Protein AF-S9PBX8-F1 (afdb_monomer_lite)

Foldseek 3Di:
DPPPVPPPPPCPLQLVCLVLVLQLLVVLLVLLLLLLQLVCLVVVHDDDVVSSVVSSLVSLLVQLQVCQVFQDHQSCLVSQKGKAQVPHGLHRVLSNVCSVQVVVQSVCCVPVVGRDVCVVSSIDIDGHDSPDDDVVVNVVSVVSSVSSVVSVPDHGLVRLLVCCVDPQVVCLLVVHDHPDVPSSCVSLVSLLVVVVVVDPSSVVSCVSRNVSVVVNVD

Structure (mmCIF, N/CA/C/O backbone):
data_AF-S9PBX8-F1
#
_entry.id   AF-S9PBX8-F1
#
loop_
_atom_site.group_PDB
_atom_site.id
_atom_site.type_symbol
_atom_site.label_atom_id
_atom_site.label_alt_id
_atom_site.label_comp_id
_atom_site.label_asym_id
_atom_site.label_entity_id
_atom_site.label_seq_id
_atom_site.pdbx_PDB_ins_code
_atom_site.Cartn_x
_atom_site.Cartn_y
_atom_site.Cartn_z
_atom_site.occupancy
_atom_site.B_iso_or_equiv
_atom_site.auth_seq_id
_atom_site.auth_comp_id
_atom_site.auth_asym_id
_atom_site.auth_atom_id
_atom_site.pdbx_PDB_model_num
ATOM 1 N N . MET A 1 1 ? -23.638 7.707 56.591 1.00 41.34 1 MET A N 1
ATOM 2 C CA . MET A 1 1 ? -23.049 8.705 55.671 1.00 41.34 1 MET A CA 1
ATOM 3 C C . MET A 1 1 ? -21.701 8.136 55.263 1.00 41.34 1 MET A C 1
ATOM 5 O O . MET A 1 1 ? -20.758 8.246 56.021 1.00 41.34 1 MET A O 1
ATOM 9 N N . SER A 1 2 ? -21.706 7.161 54.358 1.00 46.44 2 SER A N 1
ATOM 10 C CA . SER A 1 2 ? -21.709 7.296 52.888 1.00 46.44 2 SER A CA 1
ATOM 11 C C . SER A 1 2 ? -20.280 7.150 52.367 1.00 46.44 2 SER A C 1
ATOM 13 O O . SER A 1 2 ? -19.653 8.118 51.947 1.00 46.44 2 SER A O 1
ATOM 15 N N . ASP A 1 3 ? -19.822 5.895 52.383 1.00 44.34 3 ASP A N 1
ATOM 16 C CA . ASP A 1 3 ? -18.619 5.346 51.736 1.00 44.34 3 ASP A CA 1
ATOM 17 C C . ASP A 1 3 ? -18.672 5.435 50.194 1.00 44.34 3 ASP A C 1
ATOM 19 O O . ASP A 1 3 ? -18.122 4.608 49.474 1.00 44.34 3 ASP A O 1
ATOM 23 N N . SER A 1 4 ? -19.361 6.439 49.650 1.00 54.88 4 SER A N 1
ATOM 24 C CA . SER A 1 4 ? -19.566 6.632 48.214 1.00 54.88 4 SER A CA 1
ATOM 25 C C . SER A 1 4 ? -18.533 7.561 47.572 1.00 54.88 4 SER A C 1
ATOM 27 O O . SER A 1 4 ? -18.592 7.780 46.369 1.00 54.88 4 SER A O 1
ATOM 29 N N . LEU A 1 5 ? -17.591 8.118 48.342 1.00 51.75 5 LEU A N 1
ATOM 30 C CA . LEU A 1 5 ? -16.540 9.003 47.812 1.00 51.75 5 LEU A CA 1
ATOM 31 C C . LEU A 1 5 ? -15.355 8.244 47.195 1.00 51.75 5 LEU A C 1
ATOM 33 O O . LEU A 1 5 ? -14.558 8.843 46.482 1.00 51.75 5 LEU A O 1
ATOM 37 N N . PHE A 1 6 ? -15.276 6.931 47.424 1.00 53.00 6 PHE A N 1
ATOM 38 C CA . PHE A 1 6 ? -14.291 6.033 46.815 1.00 53.00 6 PHE A CA 1
ATOM 39 C C . PHE A 1 6 ? -14.967 4.847 46.124 1.00 53.00 6 PHE A C 1
ATOM 41 O O . PHE A 1 6 ? -14.408 3.751 46.087 1.00 53.00 6 PHE A O 1
ATOM 48 N N . SER A 1 7 ? -16.161 5.057 45.552 1.00 41.31 7 SER A N 1
ATOM 49 C CA . SER A 1 7 ? -16.604 4.194 44.459 1.00 41.31 7 SER A CA 1
ATOM 50 C C . SER A 1 7 ? -15.600 4.415 43.343 1.00 41.31 7 SER A C 1
ATOM 52 O O . SER A 1 7 ? -15.701 5.379 42.590 1.00 41.31 7 SER A O 1
ATOM 54 N N . SER A 1 8 ? -14.571 3.574 43.321 1.00 45.69 8 SER A N 1
ATOM 55 C CA . SER A 1 8 ? -13.668 3.430 42.198 1.00 45.69 8 SER A CA 1
ATOM 56 C C . SER A 1 8 ? -14.598 3.192 41.026 1.00 45.69 8 SER A C 1
ATOM 58 O O . SER A 1 8 ? -15.260 2.154 40.989 1.00 45.69 8 SER A O 1
ATOM 60 N N . ASP A 1 9 ? -14.758 4.202 40.168 1.00 46.12 9 ASP A N 1
ATOM 61 C CA . ASP A 1 9 ? -15.412 4.029 38.885 1.00 46.12 9 ASP A CA 1
ATOM 62 C C . ASP A 1 9 ? -14.790 2.771 38.309 1.00 46.12 9 ASP A C 1
ATOM 64 O O . ASP A 1 9 ? -13.586 2.727 38.046 1.00 46.12 9 ASP A O 1
ATOM 68 N N . VAL A 1 10 ? -15.593 1.708 38.267 1.00 46.34 10 VAL A N 1
ATOM 69 C CA . VAL A 1 10 ? -15.24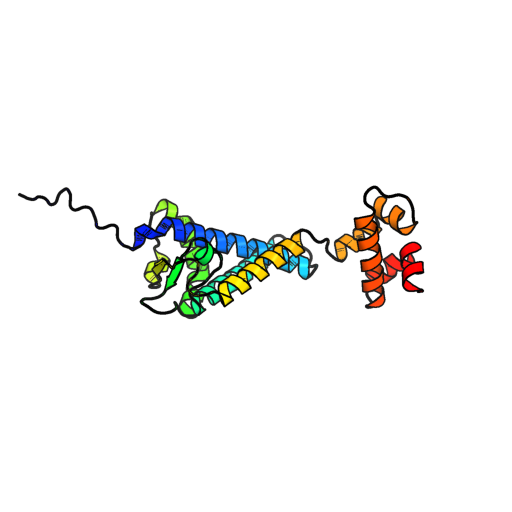1 0.450 37.631 1.00 46.34 10 VAL A CA 1
ATOM 70 C C . VAL A 1 10 ? -14.641 0.877 36.307 1.00 46.34 10 VAL A C 1
ATOM 72 O O . VAL A 1 10 ? -15.349 1.537 35.543 1.00 46.34 10 VAL A O 1
ATOM 75 N N . GLU A 1 11 ? -13.346 0.610 36.085 1.00 47.69 11 GLU A N 1
ATOM 76 C CA . GLU A 1 11 ? -12.718 0.831 34.786 1.00 47.69 11 GLU A CA 1
ATOM 77 C C . GLU A 1 11 ? -13.656 0.180 33.783 1.00 47.69 11 GLU A C 1
ATOM 79 O O . GLU A 1 11 ? -13.769 -1.047 33.709 1.00 47.69 11 GLU A O 1
ATOM 84 N N . THR A 1 12 ? -14.448 1.009 33.106 1.00 53.31 12 THR A N 1
ATOM 85 C CA . THR A 1 12 ? -15.377 0.511 32.109 1.00 53.31 12 THR A CA 1
ATOM 86 C C . THR A 1 12 ? -14.505 -0.262 31.134 1.00 53.31 12 THR A C 1
ATOM 88 O O . THR A 1 12 ? -13.414 0.196 30.794 1.00 53.31 12 THR A O 1
ATOM 91 N N . ALA A 1 13 ? -14.924 -1.464 30.727 1.00 52.72 13 ALA A N 1
ATOM 92 C CA . ALA A 1 13 ? -14.139 -2.306 29.814 1.00 52.72 13 ALA A CA 1
ATOM 93 C C . ALA A 1 13 ? -13.617 -1.515 28.583 1.00 52.72 13 ALA A C 1
ATOM 95 O O . ALA A 1 13 ? -12.578 -1.846 28.012 1.00 52.72 13 ALA A O 1
ATOM 96 N N . ASP A 1 14 ? -14.311 -0.421 28.259 1.00 54.72 14 ASP A N 1
ATOM 97 C CA . ASP A 1 14 ? -14.006 0.647 27.310 1.00 54.72 14 ASP A CA 1
ATOM 98 C C . ASP A 1 14 ? -12.625 1.330 27.463 1.00 54.72 14 ASP A C 1
ATOM 100 O O . ASP A 1 14 ? -12.017 1.682 26.449 1.00 54.72 14 ASP A O 1
ATOM 104 N N . THR A 1 15 ? -12.095 1.547 28.674 1.00 62.41 15 THR A N 1
ATOM 105 C CA . THR A 1 15 ? -10.794 2.231 28.872 1.00 62.41 15 THR A CA 1
ATOM 106 C C . THR A 1 15 ? -9.615 1.264 28.878 1.00 62.41 15 THR A C 1
ATOM 108 O O . THR A 1 15 ? -8.519 1.613 28.431 1.00 62.41 15 THR A O 1
ATOM 111 N N . LEU A 1 16 ? -9.856 0.021 29.295 1.00 74.94 16 LEU A N 1
ATOM 112 C CA . LEU A 1 16 ? -8.843 -1.012 29.540 1.00 74.94 16 LEU A CA 1
ATOM 113 C C . LEU A 1 16 ? -8.024 -1.360 28.284 1.00 74.94 16 LEU A C 1
ATOM 115 O O . LEU A 1 16 ? -6.875 -1.809 28.356 1.00 74.94 16 LEU A O 1
ATOM 119 N N . HIS A 1 17 ? -8.603 -1.149 27.100 1.00 84.88 17 HIS A N 1
ATOM 120 C CA . HIS A 1 17 ? -7.956 -1.413 25.812 1.00 84.88 17 HIS A CA 1
ATOM 121 C C . HIS A 1 17 ? -7.783 -0.174 24.934 1.00 84.88 17 HIS A C 1
ATOM 123 O O . HIS A 1 17 ? -7.255 -0.300 23.829 1.00 84.88 17 HIS A O 1
ATOM 129 N N . LEU A 1 18 ? -8.135 1.020 25.421 1.00 86.81 18 LEU A N 1
ATOM 130 C CA . LEU A 1 18 ? -8.140 2.252 24.631 1.00 86.81 18 LEU A CA 1
ATOM 131 C C . LEU A 1 18 ? -6.785 2.527 23.961 1.00 86.81 18 LEU A C 1
ATOM 133 O O . LEU A 1 18 ? -6.724 2.737 22.749 1.00 86.81 18 LEU A O 1
ATOM 137 N N . GLY A 1 19 ? -5.696 2.483 24.738 1.00 87.19 19 GLY A N 1
ATOM 138 C CA . GLY A 1 19 ? -4.344 2.749 24.237 1.00 87.19 19 GLY A CA 1
ATOM 139 C C . GLY A 1 19 ? -3.875 1.714 23.211 1.00 87.19 19 GLY A C 1
ATOM 140 O O . GLY A 1 19 ? -3.351 2.077 22.158 1.00 87.19 19 GLY A O 1
ATOM 141 N N . ARG A 1 20 ? -4.128 0.421 23.466 1.00 90.81 20 ARG A N 1
ATOM 142 C CA . ARG A 1 20 ? -3.810 -0.662 22.517 1.00 90.81 20 ARG A CA 1
ATOM 143 C C . ARG A 1 20 ? -4.626 -0.530 21.238 1.00 90.81 20 ARG A C 1
ATOM 145 O O . ARG A 1 20 ? -4.069 -0.663 20.158 1.00 90.81 20 ARG A O 1
ATOM 152 N N . GLN A 1 21 ? -5.916 -0.226 21.340 1.00 89.94 21 GLN A N 1
ATOM 153 C CA . GLN A 1 21 ? -6.786 -0.074 20.179 1.00 89.94 21 GLN A CA 1
ATOM 154 C C . GLN A 1 21 ? -6.390 1.143 19.337 1.00 89.94 21 GLN A C 1
ATOM 156 O O . GLN A 1 21 ? -6.384 1.053 18.111 1.00 89.94 21 GLN A O 1
ATOM 161 N N . TRP A 1 22 ? -6.024 2.262 19.978 1.00 92.38 22 TRP A N 1
ATOM 162 C CA . TRP A 1 22 ? -5.451 3.439 19.312 1.00 92.38 22 TRP A CA 1
ATOM 163 C C . TRP A 1 22 ? -4.164 3.102 18.564 1.00 92.38 22 TRP A C 1
ATOM 165 O O . TRP A 1 22 ? -4.059 3.406 17.379 1.00 92.38 22 TRP A O 1
ATOM 175 N N . LEU A 1 23 ? -3.238 2.392 19.213 1.00 92.56 23 LEU A N 1
ATOM 176 C CA . LEU A 1 23 ? -2.017 1.926 18.561 1.00 92.56 23 LEU A CA 1
ATOM 177 C C . LEU A 1 23 ? -2.326 0.981 17.390 1.00 92.56 23 LEU A C 1
ATOM 179 O O . LEU A 1 23 ? -1.708 1.094 16.337 1.00 92.56 23 LEU A O 1
ATOM 183 N N . GLY A 1 24 ? -3.301 0.083 17.544 1.00 92.94 24 GLY A N 1
ATOM 184 C CA . GLY A 1 24 ? -3.741 -0.817 16.481 1.00 92.94 24 GLY A CA 1
ATOM 185 C C . GLY A 1 24 ? -4.250 -0.065 15.249 1.00 92.94 24 GLY A C 1
ATOM 186 O O . GLY A 1 24 ? -3.819 -0.360 14.139 1.00 92.94 24 GLY A O 1
ATOM 187 N N . ASP A 1 25 ? -5.094 0.952 15.429 1.00 93.19 25 ASP A N 1
ATOM 188 C CA . ASP A 1 25 ? -5.575 1.758 14.301 1.00 93.19 25 ASP A CA 1
ATOM 189 C C . ASP A 1 25 ? -4.455 2.613 13.688 1.00 93.19 25 ASP A C 1
ATOM 191 O O . ASP A 1 25 ? -4.399 2.758 12.468 1.00 93.19 25 ASP A O 1
ATOM 195 N N . LEU A 1 26 ? -3.523 3.130 14.498 1.00 95.19 26 LEU A N 1
ATOM 196 C CA . LEU A 1 26 ? -2.343 3.836 13.992 1.00 95.19 26 LEU A CA 1
ATOM 197 C C . LEU A 1 26 ? -1.485 2.922 13.103 1.00 95.19 26 LEU A C 1
ATOM 199 O O . LEU A 1 26 ? -1.043 3.335 12.030 1.00 95.19 26 LEU A O 1
ATOM 203 N N . LEU A 1 27 ? -1.277 1.672 13.527 1.00 94.94 27 LEU A N 1
ATOM 204 C CA . LEU A 1 27 ? -0.566 0.659 12.747 1.00 94.94 27 LEU A CA 1
ATOM 205 C C . LEU A 1 27 ? -1.307 0.315 11.451 1.00 94.94 27 LEU A C 1
ATOM 207 O O . LEU A 1 27 ? -0.663 0.145 10.421 1.00 94.94 27 LEU A O 1
ATOM 211 N N . ASP A 1 28 ? -2.639 0.252 11.468 1.00 94.69 28 ASP A N 1
ATOM 212 C CA . ASP A 1 28 ? -3.437 0.010 10.261 1.00 94.69 28 ASP A CA 1
ATOM 213 C C . ASP A 1 28 ? -3.375 1.188 9.271 1.00 94.69 28 ASP A C 1
ATOM 215 O O . ASP A 1 28 ? -3.314 0.976 8.055 1.00 94.69 28 ASP A O 1
ATOM 219 N N . VAL A 1 29 ? -3.328 2.432 9.762 1.00 95.50 29 VAL A N 1
ATOM 220 C CA . VAL A 1 29 ? -3.102 3.621 8.921 1.00 95.50 29 VAL A CA 1
ATOM 221 C C . VAL A 1 29 ? -1.696 3.595 8.320 1.00 95.50 29 VAL A C 1
ATOM 223 O O . VAL A 1 29 ? -1.538 3.783 7.112 1.00 95.50 29 VAL A O 1
ATOM 226 N N . ALA A 1 30 ? -0.676 3.305 9.132 1.00 95.31 30 ALA A N 1
ATOM 227 C CA . ALA A 1 30 ? 0.702 3.178 8.663 1.00 95.31 30 ALA A CA 1
ATOM 228 C C . ALA A 1 30 ? 0.848 2.053 7.626 1.00 95.31 30 ALA A C 1
ATOM 230 O O . ALA A 1 30 ? 1.491 2.240 6.592 1.00 95.31 30 ALA A O 1
ATOM 231 N N . LEU A 1 31 ? 0.195 0.910 7.855 1.00 95.25 31 LEU A N 1
ATOM 232 C CA . LEU A 1 31 ? 0.138 -0.188 6.897 1.00 95.25 31 LEU A CA 1
ATOM 233 C C . LEU A 1 31 ? -0.549 0.242 5.600 1.00 95.25 31 LEU A C 1
ATOM 235 O O . LEU A 1 31 ? -0.058 -0.076 4.524 1.00 95.25 31 LEU A O 1
ATOM 239 N N . SER A 1 32 ? -1.650 0.988 5.675 1.00 95.44 32 SER A N 1
ATOM 240 C CA . SER A 1 32 ? -2.355 1.469 4.480 1.00 95.44 32 SER A CA 1
ATOM 241 C C . SER A 1 32 ? -1.471 2.379 3.628 1.00 95.44 32 SER A C 1
ATOM 243 O O . SER A 1 32 ? -1.463 2.257 2.403 1.00 95.44 32 SER A O 1
ATOM 245 N N . LEU A 1 33 ? -0.676 3.241 4.270 1.00 95.25 33 LEU A N 1
ATOM 246 C CA . LEU A 1 33 ? 0.316 4.077 3.595 1.00 95.25 33 LEU A CA 1
ATOM 247 C C . LEU A 1 33 ? 1.434 3.234 2.966 1.00 95.25 33 LEU A C 1
ATOM 249 O O . LEU A 1 33 ? 1.783 3.446 1.805 1.00 95.25 33 LEU A O 1
ATOM 253 N N . LEU A 1 34 ? 1.965 2.259 3.709 1.00 95.31 34 LEU A N 1
ATOM 254 C CA . LEU A 1 34 ? 2.999 1.334 3.239 1.00 95.31 34 LEU A CA 1
ATOM 255 C C . LEU A 1 34 ? 2.530 0.554 2.003 1.00 95.31 34 LEU A C 1
ATOM 257 O O . LEU A 1 34 ? 3.215 0.536 0.982 1.00 95.31 34 LEU A O 1
ATOM 261 N N . LEU A 1 35 ? 1.343 -0.047 2.078 1.00 95.56 35 LEU A N 1
ATOM 262 C CA . LEU A 1 35 ? 0.724 -0.799 0.990 1.00 95.56 35 LEU A CA 1
ATOM 263 C C . LEU A 1 35 ? 0.394 0.103 -0.203 1.00 95.56 35 LEU A C 1
ATOM 265 O O . LEU A 1 35 ? 0.661 -0.277 -1.339 1.00 95.56 35 LEU A O 1
ATOM 269 N N . GLY A 1 36 ? -0.146 1.302 0.033 1.00 93.75 36 GLY A N 1
ATOM 270 C CA . GLY A 1 36 ? -0.463 2.244 -1.038 1.00 93.75 36 GLY A CA 1
ATOM 271 C C . GLY A 1 36 ? 0.784 2.712 -1.789 1.00 93.75 36 GLY A C 1
ATOM 272 O O . GLY A 1 36 ? 0.797 2.764 -3.020 1.00 93.75 36 GLY A O 1
ATOM 273 N N . TRP A 1 37 ? 1.868 2.973 -1.059 1.00 93.38 37 TRP A N 1
ATOM 274 C CA . TRP A 1 37 ? 3.165 3.285 -1.648 1.00 93.38 37 TRP A CA 1
ATOM 275 C C . TRP A 1 37 ? 3.748 2.097 -2.419 1.00 93.38 37 TRP A C 1
ATOM 277 O O . TRP A 1 37 ? 4.167 2.252 -3.568 1.00 93.38 37 TRP A O 1
ATOM 287 N N . GLY A 1 38 ? 3.750 0.908 -1.809 1.00 93.88 38 GLY A N 1
ATOM 288 C CA . GLY A 1 38 ? 4.212 -0.331 -2.434 1.00 93.88 38 GLY A CA 1
ATOM 289 C C . GLY A 1 38 ? 3.455 -0.638 -3.726 1.00 93.88 38 GLY A C 1
ATOM 290 O O . GLY A 1 38 ? 4.075 -0.977 -4.728 1.00 93.88 38 GLY A O 1
ATOM 291 N N . LEU A 1 39 ? 2.139 -0.417 -3.748 1.00 93.62 39 LEU A N 1
ATOM 292 C CA . LEU A 1 39 ? 1.298 -0.610 -4.928 1.00 93.62 39 LEU A CA 1
ATOM 293 C C . LEU A 1 39 ? 1.657 0.359 -6.061 1.00 93.62 39 LEU A C 1
ATOM 295 O O . LEU A 1 39 ? 1.801 -0.064 -7.205 1.00 93.62 39 LEU A O 1
ATOM 299 N N . LEU A 1 40 ? 1.858 1.646 -5.761 1.00 93.19 40 LEU A N 1
ATOM 300 C CA . LEU A 1 40 ? 2.300 2.616 -6.771 1.00 93.19 40 LEU A CA 1
ATOM 301 C C . LEU A 1 40 ? 3.667 2.257 -7.362 1.00 93.19 40 LEU A C 1
ATOM 303 O O . LEU A 1 40 ? 3.901 2.493 -8.547 1.00 93.19 40 LEU A O 1
ATOM 307 N N . ARG A 1 41 ? 4.563 1.684 -6.549 1.00 92.44 41 ARG A N 1
ATOM 308 C CA . ARG A 1 41 ? 5.857 1.176 -7.016 1.00 92.44 41 ARG A CA 1
ATOM 309 C C . ARG A 1 41 ? 5.716 -0.099 -7.840 1.00 92.44 41 ARG A C 1
ATOM 311 O O . ARG A 1 41 ? 6.342 -0.192 -8.887 1.00 92.44 41 ARG A O 1
ATOM 318 N N . ALA A 1 42 ? 4.871 -1.035 -7.428 1.00 90.75 42 ALA A N 1
ATOM 319 C CA . ALA A 1 42 ? 4.616 -2.260 -8.181 1.00 90.75 42 ALA A CA 1
ATOM 320 C C . ALA A 1 42 ? 4.025 -1.972 -9.571 1.00 90.75 42 ALA A C 1
ATOM 322 O O . ALA A 1 42 ? 4.394 -2.620 -10.544 1.00 90.75 42 ALA A O 1
ATOM 323 N N . LEU A 1 43 ? 3.149 -0.968 -9.672 1.00 89.69 43 LEU A N 1
ATOM 324 C CA . LEU A 1 43 ? 2.516 -0.560 -10.930 1.00 89.69 43 LEU A CA 1
ATOM 325 C C . LEU A 1 43 ? 3.368 0.406 -11.772 1.00 89.69 43 LEU A C 1
ATOM 327 O O . LEU A 1 43 ? 2.934 0.806 -12.848 1.00 89.69 43 LEU A O 1
ATOM 331 N N . ASP A 1 44 ? 4.542 0.816 -11.280 1.00 89.56 44 ASP A N 1
ATOM 332 C CA . ASP A 1 44 ? 5.429 1.804 -11.915 1.00 89.56 44 ASP A CA 1
ATOM 333 C C . ASP A 1 44 ? 4.710 3.096 -12.362 1.00 89.56 44 ASP A C 1
ATOM 335 O O . ASP A 1 44 ? 4.983 3.681 -13.411 1.00 89.56 44 ASP A O 1
ATOM 339 N N . VAL A 1 45 ? 3.751 3.558 -11.554 1.00 86.25 45 VAL A N 1
ATOM 340 C CA . VAL A 1 45 ? 2.946 4.748 -11.856 1.00 86.25 45 VAL A CA 1
ATOM 341 C C . VAL A 1 45 ? 3.653 6.003 -11.350 1.00 86.25 45 VAL A C 1
ATOM 343 O O . VAL A 1 45 ? 4.188 6.033 -10.239 1.00 86.25 45 VAL A O 1
ATOM 346 N N . ASN A 1 46 ? 3.589 7.093 -12.129 1.00 82.75 46 ASN A N 1
ATOM 347 C CA . ASN A 1 46 ? 4.079 8.405 -11.695 1.00 82.75 46 ASN A CA 1
ATOM 348 C C . ASN A 1 46 ? 3.483 8.794 -10.334 1.00 82.75 46 ASN A C 1
ATOM 350 O O . ASN A 1 46 ? 2.260 8.916 -10.182 1.00 82.75 46 ASN A O 1
ATOM 354 N N . ARG A 1 47 ? 4.373 9.006 -9.362 1.00 81.56 47 ARG A N 1
ATOM 355 C CA . ARG A 1 47 ? 4.045 9.298 -7.966 1.00 81.56 47 ARG A CA 1
ATOM 356 C C . ARG A 1 47 ? 3.778 10.788 -7.823 1.00 81.56 47 ARG A C 1
ATOM 358 O O . ARG A 1 47 ? 4.705 11.588 -7.757 1.00 81.56 47 ARG A O 1
ATOM 365 N N . THR A 1 48 ? 2.505 11.157 -7.785 1.00 89.62 48 THR A N 1
ATOM 366 C CA . THR A 1 48 ? 2.087 12.487 -7.336 1.00 89.62 48 THR A CA 1
ATOM 367 C C . THR A 1 48 ? 1.530 12.384 -5.916 1.00 89.62 48 THR A C 1
ATOM 369 O O . THR A 1 48 ? 0.956 11.343 -5.574 1.00 89.62 48 THR A O 1
ATOM 372 N N . PRO A 1 49 ? 1.642 13.441 -5.087 1.00 90.31 49 PRO A N 1
ATOM 373 C CA . PRO A 1 49 ? 1.072 13.434 -3.739 1.00 90.31 49 PRO A CA 1
ATOM 374 C C . PRO A 1 49 ? -0.418 13.069 -3.739 1.00 90.31 49 PRO A C 1
ATOM 376 O O . PRO A 1 49 ? -0.851 12.231 -2.955 1.00 90.31 49 PRO A O 1
ATOM 379 N N . GLY A 1 50 ? -1.186 13.609 -4.694 1.00 92.38 50 GLY A N 1
ATOM 380 C CA . GLY A 1 50 ? -2.613 13.309 -4.836 1.00 92.38 50 GLY A CA 1
ATOM 381 C C . GLY A 1 50 ? -2.908 11.833 -5.124 1.00 92.38 50 GLY A C 1
ATOM 382 O O . GLY A 1 50 ? -3.829 11.272 -4.537 1.00 92.38 50 GLY A O 1
ATOM 383 N N . ARG A 1 51 ? -2.105 11.166 -5.967 1.00 92.81 51 ARG A N 1
ATOM 384 C CA . ARG A 1 51 ? -2.267 9.724 -6.228 1.00 92.81 51 ARG A CA 1
ATOM 385 C C . ARG A 1 51 ? -1.915 8.881 -5.016 1.00 92.81 51 ARG A C 1
ATOM 387 O O . ARG A 1 51 ? -2.625 7.924 -4.735 1.00 92.81 51 ARG A O 1
ATOM 394 N N . LEU A 1 52 ? -0.850 9.234 -4.298 1.00 92.81 52 LEU A N 1
ATOM 395 C CA . LEU A 1 52 ? -0.485 8.527 -3.074 1.00 92.81 52 LEU A CA 1
ATOM 396 C C . LEU A 1 52 ? -1.606 8.617 -2.039 1.00 92.81 52 LEU A C 1
ATOM 398 O O . LEU A 1 52 ? -1.982 7.591 -1.479 1.00 92.81 52 LEU A O 1
ATOM 402 N N . ILE A 1 53 ? -2.176 9.808 -1.839 1.00 93.56 53 ILE A N 1
ATOM 403 C CA . ILE A 1 53 ? -3.320 10.010 -0.942 1.00 93.56 53 ILE A CA 1
ATOM 404 C C . ILE A 1 53 ? -4.515 9.172 -1.406 1.00 93.56 53 ILE A C 1
ATOM 406 O O . ILE A 1 53 ? -5.079 8.435 -0.603 1.00 93.56 53 ILE A O 1
ATOM 410 N N . ALA A 1 54 ? -4.869 9.225 -2.693 1.00 94.25 54 ALA A N 1
ATOM 411 C CA . ALA A 1 54 ? -6.007 8.484 -3.237 1.00 94.25 54 ALA A CA 1
ATOM 412 C C . ALA A 1 54 ? -5.851 6.962 -3.081 1.00 94.25 54 ALA A C 1
ATOM 414 O O . ALA A 1 54 ? -6.773 6.290 -2.622 1.00 94.25 54 ALA A O 1
ATOM 415 N N . VAL A 1 55 ? -4.679 6.413 -3.416 1.00 94.88 55 VAL A N 1
ATOM 416 C CA . VAL A 1 55 ? -4.403 4.976 -3.281 1.00 94.88 55 VAL A CA 1
ATOM 417 C C . VAL A 1 55 ? -4.365 4.569 -1.811 1.00 94.88 55 VAL A C 1
ATOM 419 O O . VAL A 1 55 ? -4.971 3.567 -1.449 1.00 94.88 55 VAL A O 1
ATOM 422 N N . THR A 1 56 ? -3.719 5.357 -0.950 1.00 94.44 56 THR A N 1
ATOM 423 C CA . THR A 1 56 ? -3.667 5.091 0.497 1.00 94.44 56 THR A CA 1
ATOM 424 C C . THR A 1 56 ? -5.065 5.102 1.111 1.00 94.44 56 THR A C 1
ATOM 426 O O . THR A 1 56 ? -5.402 4.199 1.870 1.00 94.44 56 THR A O 1
ATOM 429 N N . ALA A 1 57 ? -5.907 6.073 0.742 1.00 94.31 57 ALA A N 1
ATOM 430 C CA . ALA A 1 57 ? -7.301 6.130 1.172 1.00 94.31 57 ALA A CA 1
ATOM 431 C C . ALA A 1 57 ? -8.098 4.916 0.669 1.00 94.31 57 ALA A C 1
ATOM 433 O O . ALA A 1 57 ? -8.861 4.324 1.427 1.00 94.31 57 ALA A O 1
ATOM 434 N N . GLY A 1 58 ? -7.881 4.494 -0.581 1.00 96.06 58 GLY A N 1
ATOM 435 C CA . GLY A 1 58 ? -8.479 3.276 -1.128 1.00 96.06 58 GLY A CA 1
ATOM 436 C C . GLY A 1 58 ? -8.071 2.017 -0.357 1.00 96.06 58 GLY A C 1
ATOM 437 O O . GLY A 1 58 ? -8.927 1.211 0.003 1.00 96.06 58 GLY A O 1
ATOM 438 N N . VAL A 1 59 ? -6.782 1.867 -0.040 1.00 95.50 59 VAL A N 1
ATOM 439 C CA . VAL A 1 59 ? -6.283 0.749 0.774 1.00 95.50 59 VAL A CA 1
ATOM 440 C C . VAL A 1 59 ? -6.866 0.796 2.185 1.00 95.50 59 VAL A C 1
ATOM 442 O O . VAL A 1 59 ? -7.311 -0.234 2.683 1.00 95.50 59 VAL A O 1
ATOM 445 N N . TRP A 1 60 ? -6.934 1.974 2.805 1.00 96.06 60 TRP A N 1
ATOM 446 C CA . TRP A 1 60 ? -7.563 2.155 4.112 1.00 96.06 60 TRP A CA 1
ATOM 447 C C . TRP A 1 60 ? -9.023 1.684 4.113 1.00 96.06 60 TRP A C 1
ATOM 449 O O . TRP A 1 60 ? -9.426 0.925 4.996 1.00 96.06 60 TRP A O 1
ATOM 459 N N . CYS A 1 61 ? -9.799 2.032 3.079 1.00 95.00 61 CYS A N 1
ATOM 460 C CA . CYS A 1 61 ? -11.155 1.512 2.906 1.00 95.00 61 CYS A CA 1
ATOM 461 C C . CYS A 1 61 ? -11.176 -0.022 2.893 1.00 95.00 61 CYS A C 1
ATOM 463 O O . CYS A 1 61 ? -11.986 -0.631 3.590 1.00 95.00 61 CYS A O 1
ATOM 465 N N . VAL A 1 62 ? -10.270 -0.657 2.141 1.00 94.50 62 VAL A N 1
ATOM 466 C CA . VAL A 1 62 ? -10.157 -2.123 2.088 1.00 94.50 62 VAL A CA 1
ATOM 467 C C . VAL A 1 62 ? -9.809 -2.702 3.461 1.00 94.50 62 VAL A C 1
ATOM 469 O O . VAL A 1 62 ? -10.454 -3.658 3.888 1.00 94.50 62 VAL A O 1
ATOM 472 N N . VAL A 1 63 ? -8.857 -2.108 4.187 1.00 92.81 63 VAL A N 1
ATOM 473 C CA . VAL A 1 63 ? -8.487 -2.526 5.549 1.00 92.81 63 VAL A CA 1
ATOM 474 C C . VAL A 1 63 ? -9.700 -2.473 6.481 1.00 92.81 63 VAL A C 1
ATOM 476 O O . VAL A 1 63 ? -9.986 -3.457 7.164 1.00 92.81 63 VAL A O 1
ATOM 479 N N . CYS A 1 64 ? -10.469 -1.380 6.473 1.00 91.88 64 CYS A N 1
ATOM 480 C CA . CYS A 1 64 ? -11.678 -1.262 7.290 1.00 91.88 64 CYS A CA 1
ATOM 481 C C . CYS A 1 64 ? -12.773 -2.262 6.891 1.00 91.88 64 CYS A C 1
ATOM 483 O O . CYS A 1 64 ? -13.438 -2.816 7.767 1.00 91.88 64 CYS A O 1
ATOM 485 N N . LEU A 1 65 ? -12.965 -2.529 5.595 1.00 93.44 65 LEU A N 1
ATOM 486 C CA . LEU A 1 65 ? -13.942 -3.511 5.112 1.00 93.44 65 LEU A CA 1
ATOM 487 C C . LEU A 1 65 ? -13.560 -4.938 5.524 1.00 93.44 65 LEU A C 1
ATOM 489 O O . LEU A 1 65 ? -14.401 -5.675 6.042 1.00 93.44 65 LEU A O 1
ATOM 493 N N . VAL A 1 66 ? -12.288 -5.313 5.366 1.00 91.00 66 VAL A N 1
ATOM 494 C CA . VAL A 1 66 ? -11.754 -6.611 5.814 1.00 91.00 66 VAL A CA 1
ATOM 495 C C . VAL A 1 66 ? -11.835 -6.734 7.337 1.00 91.00 66 VAL A C 1
ATOM 497 O O . VAL A 1 66 ? -12.240 -7.783 7.849 1.00 91.00 66 VAL A O 1
ATOM 500 N N . GLY A 1 67 ? -11.536 -5.658 8.068 1.00 89.06 67 GLY A N 1
ATOM 501 C CA . GLY A 1 67 ? -11.732 -5.573 9.514 1.00 89.06 67 GLY A CA 1
ATOM 502 C C . GLY A 1 67 ? -13.202 -5.729 9.911 1.00 89.06 67 GLY A C 1
ATOM 503 O O . GLY A 1 67 ? -13.507 -6.430 10.871 1.00 89.06 67 GLY A O 1
ATOM 504 N N . GLY A 1 68 ? -14.132 -5.170 9.135 1.00 89.06 68 GLY A N 1
ATOM 505 C CA . GLY A 1 68 ? -15.569 -5.354 9.332 1.00 89.06 68 GLY A CA 1
ATOM 506 C C . GLY A 1 68 ? -16.025 -6.800 9.115 1.00 89.06 68 GLY A C 1
ATOM 507 O O . GLY A 1 68 ? -16.823 -7.329 9.886 1.00 89.06 68 GLY A O 1
ATOM 508 N N . LEU A 1 69 ? -15.490 -7.462 8.087 1.00 90.69 69 LEU A N 1
ATOM 509 C CA . LEU A 1 69 ? -15.805 -8.853 7.752 1.00 90.69 69 LEU A CA 1
ATOM 510 C C . LEU A 1 69 ? -15.274 -9.849 8.783 1.00 90.69 69 LEU A C 1
ATOM 512 O O . LEU A 1 69 ? -15.983 -10.766 9.192 1.00 90.69 69 LEU A O 1
ATOM 516 N N . SER A 1 70 ? -14.017 -9.684 9.184 1.00 88.00 70 SER A N 1
ATOM 517 C CA . SER A 1 70 ? -13.284 -10.692 9.955 1.00 88.00 70 SER A CA 1
ATOM 518 C C . SER A 1 70 ? -13.141 -10.346 11.443 1.00 88.00 70 SER A C 1
ATOM 520 O O . SER A 1 70 ? -12.969 -11.237 12.285 1.00 88.00 70 SER A O 1
ATOM 522 N N . GLY A 1 71 ? -13.223 -9.058 11.785 1.00 87.31 71 GLY A N 1
ATOM 523 C CA . GLY A 1 71 ? -12.792 -8.507 13.071 1.00 87.31 71 GLY A CA 1
ATOM 524 C C . GLY A 1 71 ? -11.270 -8.381 13.207 1.00 87.31 71 GLY A C 1
ATOM 525 O O . GLY A 1 71 ? -10.789 -7.984 14.267 1.00 87.31 71 GLY A O 1
ATOM 526 N N . TRP A 1 72 ? -10.511 -8.745 12.166 1.00 86.81 72 TRP A N 1
ATOM 527 C CA . TRP A 1 72 ? -9.053 -8.819 12.173 1.00 86.81 72 TRP A CA 1
ATOM 528 C C . TRP A 1 72 ? -8.443 -7.857 11.155 1.00 86.81 72 TRP A C 1
ATOM 530 O O . TRP A 1 72 ? -8.587 -8.016 9.943 1.00 86.81 72 TRP A O 1
ATOM 540 N N . THR A 1 73 ? -7.683 -6.902 11.666 1.00 89.25 73 THR A N 1
ATOM 541 C CA . THR A 1 73 ? -6.713 -6.114 10.901 1.00 89.25 73 THR A CA 1
ATOM 542 C C . THR A 1 73 ? -5.313 -6.407 11.441 1.00 89.25 73 THR A C 1
ATOM 544 O O . THR A 1 73 ? -5.176 -6.996 12.521 1.00 89.25 73 THR A O 1
ATOM 547 N N . LEU A 1 74 ? -4.262 -6.065 10.691 1.00 86.56 74 LEU A N 1
ATOM 548 C CA . LEU A 1 74 ? -2.893 -6.362 11.121 1.00 86.56 74 LEU A CA 1
ATOM 549 C C . LEU A 1 74 ? -2.541 -5.607 12.400 1.00 86.56 74 LEU A C 1
ATOM 551 O O . LEU A 1 74 ? -2.012 -6.208 13.330 1.00 86.56 74 LEU A O 1
ATOM 555 N N . GLY A 1 75 ? -2.861 -4.316 12.458 1.00 89.75 75 GLY A N 1
ATOM 556 C CA . GLY A 1 75 ? -2.585 -3.465 13.602 1.00 89.75 75 GLY A CA 1
ATOM 557 C C . GLY A 1 75 ? -3.259 -3.992 14.858 1.00 89.75 75 GLY A C 1
ATOM 558 O O . GLY A 1 75 ? -2.582 -4.204 15.861 1.00 89.75 75 GLY A O 1
ATOM 559 N N . GLN A 1 76 ? -4.554 -4.322 14.777 1.00 89.56 76 GLN A N 1
ATOM 560 C CA . GLN A 1 76 ? -5.292 -4.926 15.891 1.00 89.56 76 GLN A CA 1
ATOM 561 C C . GLN A 1 76 ? -4.703 -6.289 16.291 1.00 89.56 76 GLN A C 1
ATOM 563 O O . GLN A 1 76 ? -4.501 -6.552 17.475 1.00 89.56 76 GLN A O 1
ATOM 568 N N . ALA A 1 77 ? -4.328 -7.132 15.324 1.00 88.69 77 ALA A N 1
ATOM 569 C CA . ALA A 1 77 ? -3.692 -8.415 15.610 1.00 88.69 77 ALA A CA 1
ATOM 570 C C . ALA A 1 77 ? -2.331 -8.277 16.315 1.00 88.69 77 ALA A C 1
ATOM 572 O O . ALA A 1 77 ? -2.061 -9.040 17.244 1.00 88.69 77 ALA A O 1
ATOM 573 N N . LEU A 1 78 ? -1.497 -7.317 15.903 1.00 88.94 78 LEU A N 1
ATOM 574 C CA . LEU A 1 78 ? -0.182 -7.051 16.499 1.00 88.94 78 LEU A CA 1
ATOM 575 C C . LEU A 1 78 ? -0.299 -6.580 17.945 1.00 88.94 78 LEU A C 1
ATOM 577 O O . LEU A 1 78 ? 0.481 -6.996 18.798 1.00 88.94 78 LEU A O 1
ATOM 581 N N . VAL A 1 79 ? -1.313 -5.768 18.240 1.00 90.31 79 VAL A N 1
ATOM 582 C CA . VAL A 1 79 ? -1.602 -5.345 19.612 1.00 90.31 79 VAL A CA 1
ATOM 583 C C . VAL A 1 79 ? -2.454 -6.360 20.368 1.00 90.31 79 VAL A C 1
ATOM 585 O O . VAL A 1 79 ? -2.882 -6.038 21.466 1.00 90.31 79 VAL A O 1
ATOM 588 N N . GLY A 1 80 ? -2.719 -7.562 19.839 1.00 88.50 80 GLY A N 1
ATOM 589 C CA . GLY A 1 80 ? -3.456 -8.640 20.516 1.00 88.50 80 GLY A CA 1
ATOM 590 C C . GLY A 1 80 ? -4.951 -8.369 20.731 1.00 88.50 80 GLY A C 1
ATOM 591 O O . GLY A 1 80 ? -5.521 -8.808 21.731 1.00 88.50 80 GLY A O 1
ATOM 592 N N . LEU A 1 81 ? -5.571 -7.600 19.839 1.00 90.56 81 LEU A N 1
ATOM 593 C CA . LEU A 1 81 ? -6.983 -7.231 19.874 1.00 90.56 81 LEU A CA 1
ATOM 594 C C . LEU A 1 81 ? -7.731 -7.771 18.650 1.00 90.56 81 LEU A C 1
ATOM 596 O O . LEU A 1 81 ? -7.169 -7.993 17.576 1.00 90.56 81 LEU A O 1
ATOM 600 N N . ARG A 1 82 ? -9.037 -7.957 18.824 1.00 91.44 82 ARG A N 1
ATOM 601 C CA . ARG A 1 82 ? -9.991 -8.241 17.755 1.00 91.44 82 ARG A CA 1
ATOM 602 C C . ARG A 1 82 ? -11.179 -7.302 17.891 1.00 91.44 82 ARG A C 1
ATOM 604 O O . ARG A 1 82 ? -11.731 -7.172 18.980 1.00 91.44 82 ARG A O 1
ATOM 611 N N . LEU A 1 83 ? -11.599 -6.707 16.781 1.00 89.38 83 LEU A N 1
ATOM 612 C CA . LEU A 1 83 ? -12.824 -5.916 16.728 1.00 89.38 83 LEU A CA 1
ATOM 613 C C . LEU A 1 83 ? -14.023 -6.856 16.656 1.00 89.38 83 LEU A C 1
ATOM 615 O O . LEU A 1 83 ? -14.093 -7.725 15.782 1.00 89.38 83 LEU A O 1
ATOM 619 N N . VAL A 1 84 ? -14.962 -6.686 17.575 1.00 91.38 84 VAL A N 1
ATOM 620 C CA . VAL A 1 84 ? -16.160 -7.516 17.681 1.00 91.38 84 VAL A CA 1
ATOM 621 C C . VAL A 1 84 ? -17.403 -6.653 17.835 1.00 91.38 84 VAL A C 1
ATOM 623 O O . VAL A 1 84 ? -17.332 -5.468 18.160 1.00 91.38 84 VAL A O 1
ATOM 626 N N . ARG A 1 85 ? -18.554 -7.268 17.579 1.00 89.81 85 ARG A N 1
ATOM 627 C CA . ARG A 1 85 ? -19.863 -6.733 17.942 1.00 89.81 85 ARG A CA 1
ATOM 628 C C . ARG A 1 85 ? -20.592 -7.806 18.738 1.00 89.81 85 ARG A C 1
ATOM 630 O O . ARG A 1 85 ? -21.006 -8.813 18.159 1.00 89.81 85 ARG A O 1
ATOM 637 N N . GLY A 1 86 ? -20.714 -7.611 20.050 1.00 85.38 86 GLY A N 1
ATOM 638 C CA . GLY A 1 86 ? -21.064 -8.708 20.955 1.00 85.38 86 GLY A CA 1
ATOM 639 C C . GLY A 1 86 ? -20.065 -9.858 20.786 1.00 85.38 86 GLY A C 1
ATOM 640 O O . GLY A 1 86 ? -18.855 -9.643 20.808 1.00 85.38 86 GLY A O 1
ATOM 641 N N . ASP A 1 87 ? -20.554 -11.067 20.512 1.00 81.25 87 ASP A N 1
ATOM 642 C CA . ASP A 1 87 ? -19.696 -12.241 20.280 1.00 81.25 87 ASP A CA 1
ATOM 643 C C . ASP A 1 87 ? -19.304 -12.474 18.809 1.00 81.25 87 ASP A C 1
ATOM 645 O O . ASP A 1 87 ? -18.515 -13.374 18.503 1.00 81.25 87 ASP A O 1
ATOM 649 N N . GLY A 1 88 ? -19.836 -11.667 17.887 1.00 85.31 88 GLY A N 1
ATOM 650 C CA . GLY A 1 88 ? -19.684 -11.845 16.443 1.00 85.31 88 GLY A CA 1
ATOM 651 C C . GLY A 1 88 ? -18.679 -10.903 15.778 1.00 85.31 88 GLY A C 1
ATOM 652 O O . GLY A 1 88 ? -18.033 -10.063 16.409 1.00 85.31 88 GLY A O 1
ATOM 653 N N . THR A 1 89 ? -18.561 -11.033 14.453 1.00 87.75 89 THR A N 1
ATOM 654 C CA . THR A 1 89 ? -17.835 -10.056 13.633 1.00 87.75 89 THR A CA 1
ATOM 655 C C . THR A 1 89 ? -18.644 -8.758 13.480 1.00 87.75 89 THR A C 1
ATOM 657 O O . THR A 1 89 ? -19.875 -8.780 13.548 1.00 87.75 89 THR A O 1
ATOM 660 N N . PRO A 1 90 ? -17.981 -7.608 13.260 1.00 89.12 90 PRO A N 1
ATOM 661 C CA . PRO A 1 90 ? -18.651 -6.310 13.124 1.00 89.12 90 PRO A CA 1
ATOM 662 C C . PRO A 1 90 ? -19.707 -6.229 12.005 1.00 89.12 90 PRO A C 1
ATOM 664 O O . PRO A 1 90 ? -20.746 -5.575 12.152 1.00 89.12 90 PRO A O 1
ATOM 667 N N . GLY A 1 91 ? -19.430 -6.879 10.873 1.00 90.81 91 GLY A N 1
ATOM 668 C CA . GLY A 1 91 ? -20.186 -6.771 9.629 1.00 90.81 91 GLY A CA 1
ATOM 669 C C . GLY A 1 91 ? -19.665 -5.669 8.695 1.00 90.81 91 GLY A C 1
ATOM 670 O O . GLY A 1 91 ? -19.110 -4.655 9.126 1.00 90.81 91 GLY A O 1
ATOM 671 N N . VAL A 1 92 ? -19.879 -5.857 7.387 1.00 89.50 92 VAL A N 1
ATOM 672 C CA . VAL A 1 92 ? -19.363 -4.979 6.315 1.00 89.50 92 VAL A CA 1
ATOM 673 C C . VAL A 1 92 ? -19.856 -3.541 6.450 1.00 89.50 92 VAL A C 1
ATOM 675 O O . VAL A 1 92 ? -19.066 -2.615 6.308 1.00 89.50 92 VAL A O 1
ATOM 678 N N . SER A 1 93 ? -21.140 -3.338 6.762 1.00 90.88 93 SER A N 1
ATOM 679 C CA . SER A 1 93 ? -21.727 -1.996 6.882 1.00 90.88 93 SER A CA 1
ATOM 680 C C . SER A 1 93 ? -21.061 -1.163 7.977 1.00 90.88 93 SER A C 1
ATOM 682 O O . SER A 1 93 ? -20.840 0.032 7.796 1.00 90.88 93 SER A O 1
ATOM 684 N N . ARG A 1 94 ? -20.668 -1.797 9.089 1.00 91.06 94 ARG A N 1
ATOM 685 C CA . ARG A 1 94 ? -19.901 -1.139 10.155 1.00 91.06 94 ARG A CA 1
ATOM 686 C C . ARG A 1 94 ? -18.453 -0.924 9.768 1.00 91.06 94 ARG A C 1
ATOM 688 O O . ARG A 1 94 ? -17.929 0.139 10.067 1.00 91.06 94 ARG A O 1
ATOM 695 N N . GLY A 1 95 ? -17.835 -1.878 9.071 1.00 89.50 95 GLY A N 1
ATOM 696 C CA . GLY A 1 95 ? -16.513 -1.680 8.473 1.00 89.50 95 GLY A CA 1
ATOM 697 C C . GLY A 1 95 ? -16.480 -0.454 7.555 1.00 89.50 95 GLY A C 1
ATOM 698 O O . GLY A 1 95 ? -15.604 0.390 7.691 1.00 89.50 95 GLY A O 1
ATOM 699 N N . ALA A 1 96 ? -17.487 -0.297 6.692 1.00 91.56 96 ALA A N 1
ATOM 700 C CA . ALA A 1 96 ? -17.627 0.863 5.814 1.00 91.56 96 ALA A CA 1
ATOM 701 C C . ALA A 1 96 ? -17.852 2.165 6.600 1.00 91.56 96 ALA A C 1
ATOM 703 O O . ALA A 1 96 ? -17.166 3.155 6.358 1.00 91.56 96 ALA A O 1
ATOM 704 N N . ALA A 1 97 ? -18.759 2.163 7.584 1.00 92.94 97 ALA A N 1
ATOM 705 C CA . ALA A 1 97 ? -18.992 3.328 8.440 1.00 92.94 97 ALA A CA 1
ATOM 706 C C . ALA A 1 97 ? -17.741 3.726 9.243 1.00 92.94 97 ALA A C 1
ATOM 708 O O . ALA A 1 97 ? -17.519 4.905 9.506 1.00 92.94 97 ALA A O 1
ATOM 709 N N . ARG A 1 98 ? -16.897 2.751 9.597 1.00 90.94 98 ARG A N 1
ATOM 710 C CA . ARG A 1 98 ? -15.652 2.961 10.335 1.00 90.94 98 ARG A CA 1
ATOM 711 C C . ARG A 1 98 ? -14.580 3.679 9.513 1.00 90.94 98 ARG A C 1
ATOM 713 O O . ARG A 1 98 ? -13.722 4.304 10.116 1.00 90.94 98 ARG A O 1
ATOM 720 N N . VAL A 1 99 ? -14.640 3.666 8.178 1.00 90.88 99 VAL A N 1
ATOM 721 C CA . VAL A 1 99 ? -13.624 4.293 7.308 1.00 90.88 99 VAL A CA 1
ATOM 722 C C . VAL A 1 99 ? -13.335 5.752 7.695 1.00 90.88 99 VAL A C 1
ATOM 724 O O . VAL A 1 99 ? -12.190 6.051 8.037 1.00 90.88 99 VAL A O 1
ATOM 727 N N . PRO A 1 100 ? -14.317 6.676 7.684 1.00 91.94 100 PRO A N 1
ATOM 728 C CA . PRO A 1 100 ? -14.067 8.040 8.135 1.00 91.94 100 PRO A CA 1
ATOM 729 C C . PRO A 1 100 ? -13.997 8.128 9.663 1.00 91.94 100 PRO A C 1
ATOM 731 O O . PRO A 1 100 ? -13.199 8.886 10.204 1.00 91.94 100 PRO A O 1
ATOM 734 N N . LEU A 1 101 ? -14.816 7.346 10.370 1.00 91.62 101 LEU A N 1
ATOM 735 C CA . LEU A 1 101 ? -15.007 7.494 11.811 1.00 91.62 101 LEU A CA 1
ATOM 736 C C . LEU A 1 101 ? -13.787 7.071 12.630 1.00 91.62 101 LEU A C 1
ATOM 738 O O . LEU A 1 101 ? -13.458 7.752 13.595 1.00 91.62 101 LEU A O 1
ATOM 742 N N . ALA A 1 102 ? -13.081 6.015 12.227 1.00 88.19 102 ALA A N 1
ATOM 743 C CA . ALA A 1 102 ? -11.856 5.591 12.895 1.00 88.19 102 ALA A CA 1
ATOM 744 C C . ALA A 1 102 ? -10.720 6.600 12.713 1.00 88.19 102 ALA A C 1
ATOM 746 O O . ALA A 1 102 ? -9.914 6.743 13.622 1.00 88.19 102 ALA A O 1
ATOM 747 N N . LEU A 1 103 ? -10.672 7.345 11.602 1.00 91.56 103 LEU A N 1
ATOM 748 C CA . LEU A 1 103 ? -9.697 8.430 11.449 1.00 91.56 103 LEU A CA 1
ATOM 749 C C . LEU A 1 103 ? -9.995 9.585 12.411 1.00 91.56 103 LEU A C 1
ATOM 7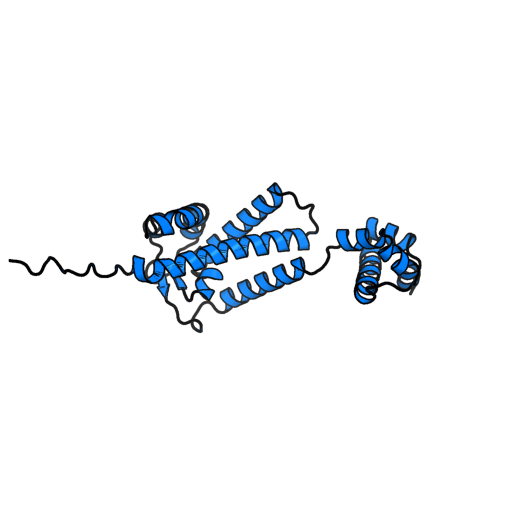51 O O . LEU A 1 103 ? -9.076 10.128 13.020 1.00 91.56 103 LEU A O 1
ATOM 755 N N . VAL A 1 104 ? -11.273 9.934 12.591 1.00 92.06 104 VAL A N 1
ATOM 756 C CA . VAL A 1 104 ? -11.662 10.956 13.572 1.00 92.06 104 VAL A CA 1
ATOM 757 C C . VAL A 1 104 ? -11.397 10.469 14.997 1.00 92.06 104 VAL A C 1
ATOM 759 O O . VAL A 1 104 ? -10.785 11.196 15.778 1.00 92.06 104 VAL A O 1
ATOM 762 N N . ASP A 1 105 ? -11.794 9.237 15.334 1.00 89.56 105 ASP A N 1
ATOM 763 C CA . ASP A 1 105 ? -11.518 8.645 16.647 1.00 89.56 105 ASP A CA 1
ATOM 764 C C . ASP A 1 105 ? -10.003 8.565 16.907 1.00 89.56 105 ASP A C 1
ATOM 766 O O . ASP A 1 105 ? -9.582 8.872 18.015 1.00 89.56 105 ASP A O 1
ATOM 770 N N . LEU A 1 106 ? -9.163 8.261 15.909 1.00 91.56 106 LEU A N 1
ATOM 771 C CA . LEU A 1 106 ? -7.700 8.228 16.056 1.00 91.56 106 LEU A CA 1
ATOM 772 C C . LEU A 1 106 ? -7.116 9.584 16.494 1.00 91.56 106 LEU A C 1
ATOM 774 O O . LEU A 1 106 ? -6.171 9.621 17.283 1.00 91.56 106 LEU A O 1
ATOM 778 N N . ILE A 1 107 ? -7.677 10.692 16.001 1.00 92.00 107 ILE A N 1
ATOM 779 C CA . ILE A 1 107 ? -7.240 12.058 16.336 1.00 92.00 107 ILE A CA 1
ATOM 780 C C . ILE A 1 107 ? -7.791 12.4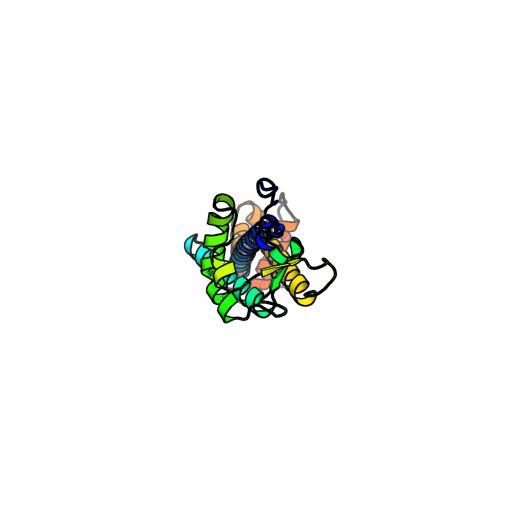88 17.699 1.00 92.00 107 ILE A C 1
ATOM 782 O O . ILE A 1 107 ? -7.097 13.122 18.492 1.00 92.00 107 ILE A O 1
ATOM 786 N N . VAL A 1 108 ? -9.053 12.162 17.969 1.00 90.44 108 VAL A N 1
ATOM 787 C CA . VAL A 1 108 ? -9.797 12.689 19.117 1.00 90.44 108 VAL A CA 1
ATOM 788 C C . VAL A 1 108 ? -9.600 11.838 20.377 1.00 90.44 108 VAL A C 1
ATOM 790 O O . 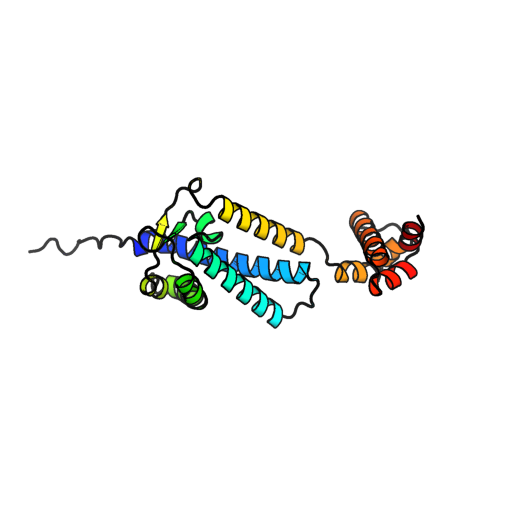VAL A 1 108 ? -9.637 12.374 21.488 1.00 90.44 108 VAL A O 1
ATOM 793 N N . SER A 1 109 ? -9.362 10.530 20.248 1.00 87.50 109 SER A N 1
ATOM 794 C CA . SER A 1 109 ? -9.302 9.617 21.394 1.00 87.50 109 SER A CA 1
ATOM 795 C C . SER A 1 109 ? -8.186 9.910 22.401 1.00 87.50 109 SER A C 1
ATOM 797 O O . SER A 1 109 ? -8.454 9.727 23.586 1.00 87.50 109 SER A O 1
ATOM 799 N N . PRO A 1 110 ? -6.976 10.382 22.025 1.00 86.00 110 PRO A N 1
ATOM 800 C CA . PRO A 1 110 ? -5.963 10.766 23.012 1.00 86.00 110 PRO A CA 1
ATOM 801 C C . PRO A 1 110 ? -6.404 11.949 23.884 1.00 86.00 110 PRO A C 1
ATOM 803 O O . PRO A 1 110 ? -6.011 12.034 25.042 1.00 86.00 110 PRO A O 1
ATOM 806 N N . ILE A 1 111 ? -7.240 12.841 23.336 1.00 87.81 111 ILE A N 1
ATOM 807 C CA . ILE A 1 111 ? -7.733 14.044 24.021 1.00 87.81 111 ILE A CA 1
ATOM 808 C C . ILE A 1 111 ? -8.929 13.698 24.907 1.00 87.81 111 ILE A C 1
ATOM 810 O O . ILE A 1 111 ? -8.959 14.055 26.079 1.00 87.81 111 ILE A O 1
ATOM 814 N N . LEU A 1 112 ? -9.927 13.001 24.354 1.00 85.50 112 LEU A N 1
ATOM 815 C CA . LEU A 1 112 ? -11.154 12.678 25.087 1.00 85.50 112 LEU A CA 1
ATOM 816 C C . LEU A 1 112 ? -11.029 11.438 25.978 1.00 85.50 112 LEU A C 1
ATOM 818 O O . LEU A 1 112 ? -11.981 11.127 26.691 1.00 85.50 112 LEU A O 1
ATOM 822 N N . GLN A 1 113 ? -9.915 10.705 25.880 1.00 85.69 113 GLN A N 1
ATOM 823 C CA . GLN A 1 113 ? -9.671 9.432 26.570 1.00 85.69 113 GLN A CA 1
ATOM 824 C C . GLN A 1 113 ? -10.827 8.427 26.404 1.00 85.69 113 GLN A C 1
ATOM 826 O O . GLN A 1 113 ? -11.115 7.617 27.279 1.00 85.69 113 GLN A O 1
ATOM 831 N N . ARG A 1 114 ? -11.513 8.489 25.256 1.00 84.12 114 ARG A N 1
ATOM 832 C CA . ARG A 1 114 ? -12.646 7.627 24.894 1.00 84.12 114 ARG A CA 1
ATOM 833 C C . ARG A 1 114 ? -12.811 7.560 23.381 1.00 84.12 114 ARG A C 1
ATOM 835 O O . ARG A 1 114 ? -12.430 8.493 22.674 1.00 84.12 114 ARG A O 1
ATOM 842 N N . ARG A 1 115 ? -13.446 6.493 22.894 1.00 83.62 115 ARG A N 1
ATOM 843 C CA . ARG A 1 115 ? -13.831 6.326 21.482 1.00 83.62 115 ARG A CA 1
ATOM 844 C C . ARG A 1 115 ? -15.310 6.608 21.299 1.00 83.62 115 ARG A C 1
ATOM 846 O O . ARG A 1 115 ? -16.157 5.869 21.796 1.00 83.62 115 ARG A O 1
ATOM 853 N N . VAL A 1 116 ? -15.628 7.707 20.624 1.00 85.31 116 VAL A N 1
ATOM 854 C CA . VAL A 1 116 ? -17.012 8.187 20.523 1.00 85.31 116 VAL A CA 1
ATOM 855 C C . VAL A 1 116 ? -17.745 7.455 19.407 1.00 85.31 116 VAL A C 1
ATOM 857 O O . VAL A 1 116 ? -18.920 7.112 19.563 1.00 85.31 116 VAL A O 1
ATOM 860 N N . PHE A 1 117 ? -17.073 7.203 18.286 1.00 88.75 117 PHE A N 1
ATOM 861 C CA . PHE A 1 117 ? -17.733 6.694 17.092 1.00 88.75 117 PHE A CA 1
ATOM 862 C C . PHE A 1 117 ? -17.757 5.171 17.030 1.00 88.75 117 PHE A C 1
ATOM 864 O O . PHE A 1 117 ? -18.820 4.617 16.747 1.00 88.75 117 PHE A O 1
ATOM 871 N N . ASP A 1 118 ? -16.666 4.488 17.386 1.00 85.44 118 ASP A N 1
ATOM 872 C CA . ASP A 1 118 ? -16.665 3.019 17.498 1.00 85.44 118 ASP A CA 1
ATOM 873 C C . ASP A 1 118 ? -17.772 2.538 18.465 1.00 85.44 118 ASP A C 1
ATOM 875 O O . ASP A 1 118 ? -18.515 1.605 18.150 1.00 85.44 118 ASP A O 1
ATOM 879 N N . ARG A 1 119 ? -18.000 3.260 19.574 1.00 83.81 119 ARG A N 1
ATOM 880 C CA . ARG A 1 119 ? -19.098 2.977 20.514 1.00 83.81 119 ARG A CA 1
ATOM 881 C C . ARG A 1 119 ? -20.480 3.161 19.891 1.00 83.81 119 ARG A C 1
ATOM 883 O O . ARG A 1 119 ? -21.352 2.317 20.075 1.00 83.81 119 ARG A O 1
ATOM 890 N N . ARG A 1 120 ? -20.700 4.235 19.122 1.00 88.19 120 ARG A N 1
ATOM 891 C CA . ARG A 1 120 ? -21.971 4.448 18.396 1.00 88.19 120 ARG A CA 1
ATOM 892 C C . ARG A 1 120 ? -22.232 3.360 17.355 1.00 88.19 120 ARG A C 1
ATOM 894 O O . ARG A 1 120 ? -23.386 3.050 17.073 1.00 88.19 120 ARG A O 1
ATOM 901 N N . LEU A 1 121 ? -21.175 2.766 16.806 1.00 87.00 121 LEU A N 1
ATOM 902 C CA . LEU A 1 121 ? -21.272 1.618 15.909 1.00 87.00 121 LEU A CA 1
ATOM 903 C C . LEU A 1 121 ? -21.489 0.290 16.658 1.00 87.00 121 LEU A C 1
ATOM 905 O O . LEU A 1 121 ? -21.830 -0.709 16.017 1.00 87.00 121 LEU A O 1
ATOM 909 N N . GLY A 1 122 ? -21.351 0.267 17.988 1.00 87.19 122 GLY A N 1
ATOM 910 C CA . GLY A 1 122 ? -21.403 -0.944 18.809 1.00 87.19 122 GLY A CA 1
ATOM 911 C C . GLY A 1 122 ? -20.203 -1.859 18.570 1.00 87.19 122 GLY A C 1
ATOM 912 O O . GLY A 1 122 ? -20.371 -3.077 18.516 1.00 87.19 122 GLY A O 1
ATOM 913 N N . LEU A 1 123 ? -19.033 -1.268 18.309 1.00 87.56 123 LEU A N 1
ATOM 914 C CA . LEU A 1 123 ? -17.774 -1.977 18.119 1.00 87.56 123 LEU A CA 1
ATOM 915 C C . LEU A 1 123 ? -16.983 -1.980 19.418 1.00 87.56 123 LEU A C 1
ATOM 917 O O . LEU A 1 123 ? -16.748 -0.931 20.013 1.00 87.56 123 LEU A O 1
ATOM 921 N N . GLU A 1 124 ? -16.528 -3.163 19.802 1.00 87.69 124 GLU A N 1
ATOM 922 C CA . GLU A 1 124 ? -15.753 -3.382 21.016 1.00 87.69 124 GLU A CA 1
ATOM 923 C C . GLU A 1 124 ? -14.438 -4.079 20.666 1.00 87.69 124 GLU A C 1
ATOM 925 O O . GLU A 1 124 ? -14.365 -4.896 19.741 1.00 87.69 124 GLU A O 1
ATOM 930 N N . ALA A 1 125 ? -13.378 -3.748 21.400 1.00 88.12 125 ALA A N 1
ATOM 931 C CA . ALA A 1 125 ? -12.103 -4.437 21.289 1.00 88.12 125 ALA A CA 1
ATOM 932 C C . ALA A 1 125 ? -12.056 -5.587 22.296 1.00 88.12 125 ALA A C 1
ATOM 934 O O . ALA A 1 125 ? -12.065 -5.374 23.505 1.00 88.12 125 ALA A O 1
ATOM 935 N N . LYS A 1 126 ? -11.954 -6.819 21.798 1.00 89.56 126 LYS A N 1
ATOM 936 C CA . LYS A 1 126 ? -11.775 -8.014 22.625 1.00 89.56 126 LYS A CA 1
ATOM 937 C C . LYS A 1 126 ? -10.306 -8.412 22.615 1.00 89.56 126 LYS A C 1
ATOM 939 O O . LYS A 1 126 ? -9.729 -8.608 21.544 1.00 89.56 126 LYS A O 1
ATOM 944 N N . SER A 1 127 ? -9.698 -8.550 23.791 1.00 88.69 127 SER A N 1
ATOM 945 C CA . SER A 1 127 ? -8.350 -9.115 23.911 1.00 88.69 127 SER A CA 1
ATOM 946 C C . SER A 1 127 ? -8.363 -10.579 23.477 1.00 88.69 127 SER A C 1
ATOM 948 O O . SER A 1 127 ? -9.196 -11.366 23.932 1.00 88.69 127 SER A O 1
ATOM 950 N N . VAL A 1 128 ? -7.452 -10.953 22.579 1.00 85.81 128 VAL A N 1
ATOM 951 C CA . VAL A 1 128 ? -7.323 -12.328 22.090 1.00 85.81 128 VAL A CA 1
ATOM 952 C C . VAL A 1 128 ? -5.872 -12.777 22.250 1.00 85.81 128 VAL A C 1
ATOM 954 O O . VAL A 1 128 ? -4.967 -12.020 21.894 1.00 85.81 128 VAL A O 1
ATOM 957 N N . PRO A 1 129 ? -5.615 -14.006 22.741 1.00 79.88 129 PRO A N 1
ATOM 958 C CA . PRO A 1 129 ? -4.262 -14.544 22.782 1.00 79.88 129 PRO A CA 1
ATOM 959 C C . PRO A 1 129 ? -3.628 -14.511 21.384 1.00 79.88 129 PRO A C 1
ATOM 961 O O . PRO A 1 129 ? -4.300 -14.871 20.412 1.00 79.88 129 PRO A O 1
ATOM 964 N N . PRO A 1 130 ? -2.346 -14.137 21.249 1.00 67.00 130 PRO A N 1
ATOM 965 C CA . PRO A 1 130 ? -1.738 -13.892 19.940 1.00 67.00 130 PRO A CA 1
ATOM 966 C C . PRO A 1 130 ? -1.760 -15.132 19.027 1.00 67.00 130 PRO A C 1
ATOM 968 O O . PRO A 1 130 ? -1.944 -15.001 17.813 1.00 67.00 130 PRO A O 1
ATOM 971 N N . TRP A 1 131 ? -1.698 -16.333 19.616 1.00 67.69 131 TRP A N 1
ATOM 972 C CA . TRP A 1 131 ? -1.767 -17.635 18.938 1.00 67.69 131 TRP A CA 1
ATOM 973 C C . TRP A 1 131 ? -3.188 -18.144 18.630 1.00 67.69 131 TRP A C 1
ATOM 975 O O . TRP A 1 131 ? -3.329 -19.165 17.961 1.00 67.69 131 TRP A O 1
ATOM 985 N N . ARG A 1 132 ? -4.258 -17.481 19.096 1.00 71.31 132 ARG A N 1
ATOM 986 C CA . ARG A 1 132 ? -5.645 -17.908 18.834 1.00 71.31 132 ARG A CA 1
ATOM 987 C C . ARG A 1 132 ? -6.335 -17.015 17.805 1.00 71.31 132 ARG A C 1
ATOM 989 O O . ARG A 1 132 ? -6.331 -15.792 17.913 1.00 71.31 132 ARG A O 1
ATOM 996 N N . GLY A 1 133 ? -6.999 -17.662 16.845 1.00 70.62 133 GLY A N 1
ATOM 997 C CA . GLY A 1 133 ? -7.901 -17.032 15.880 1.00 70.62 133 GLY A CA 1
ATOM 998 C C . GLY A 1 133 ? -7.212 -16.185 14.803 1.00 70.62 133 GLY A C 1
ATOM 999 O O . GLY A 1 133 ? -6.109 -15.665 14.981 1.00 70.62 133 GLY A O 1
ATOM 1000 N N . GLY A 1 134 ? -7.884 -16.062 13.653 1.00 75.50 134 GLY A N 1
ATOM 1001 C CA . GLY A 1 134 ? -7.503 -15.126 12.592 1.00 75.50 134 GLY A CA 1
ATOM 1002 C C . GLY A 1 134 ? -6.170 -15.413 11.897 1.00 75.50 134 GLY A C 1
ATOM 1003 O O . GLY A 1 134 ? -5.705 -14.552 11.164 1.00 75.50 134 GLY A O 1
ATOM 1004 N N . LEU A 1 135 ? -5.557 -16.587 12.091 1.00 82.31 135 LEU A N 1
ATOM 1005 C CA . LEU A 1 135 ? -4.272 -16.954 11.483 1.00 82.31 135 LEU A CA 1
ATOM 1006 C C . LEU A 1 135 ? -4.203 -16.728 9.957 1.00 82.31 135 LEU A C 1
ATOM 1008 O O . LEU A 1 135 ? -3.229 -16.113 9.527 1.00 82.31 135 LEU A O 1
ATOM 1012 N N . PRO A 1 136 ? -5.209 -17.116 9.138 1.00 84.69 136 PRO A N 1
ATOM 1013 C CA . PRO A 1 136 ? -5.158 -16.832 7.702 1.00 84.69 136 PRO A CA 1
ATOM 1014 C C . PRO A 1 136 ? -5.164 -15.327 7.408 1.00 84.69 136 PRO A C 1
ATOM 1016 O O . PRO A 1 136 ? -4.414 -14.868 6.554 1.00 84.69 136 PRO A O 1
ATOM 1019 N N . TRP A 1 137 ? -5.941 -14.539 8.158 1.00 84.69 137 TRP A N 1
ATOM 1020 C CA . TRP A 1 137 ? -5.988 -13.083 8.001 1.00 84.69 137 TRP A CA 1
ATOM 1021 C C . TRP A 1 137 ? -4.682 -12.416 8.431 1.00 84.69 137 TRP A C 1
ATOM 1023 O O . TRP A 1 137 ? -4.153 -11.581 7.704 1.00 84.69 137 TRP A O 1
ATOM 1033 N N . LYS A 1 138 ? -4.123 -12.823 9.575 1.00 84.75 138 LYS A N 1
ATOM 1034 C CA . LYS A 1 138 ? -2.819 -12.359 10.071 1.00 84.75 138 LYS A CA 1
ATOM 1035 C C . LYS A 1 138 ? -1.708 -12.661 9.060 1.00 84.75 138 LYS A C 1
ATOM 1037 O O . LYS A 1 138 ? -0.920 -11.777 8.741 1.00 84.75 138 LYS A O 1
ATOM 1042 N N . GLY A 1 139 ? -1.684 -13.886 8.529 1.00 88.00 139 GLY A N 1
ATOM 1043 C CA . GLY A 1 139 ? -0.724 -14.311 7.512 1.00 88.00 139 GLY A CA 1
ATOM 1044 C C . GLY A 1 139 ? -0.860 -13.520 6.212 1.00 88.00 139 GLY A C 1
AT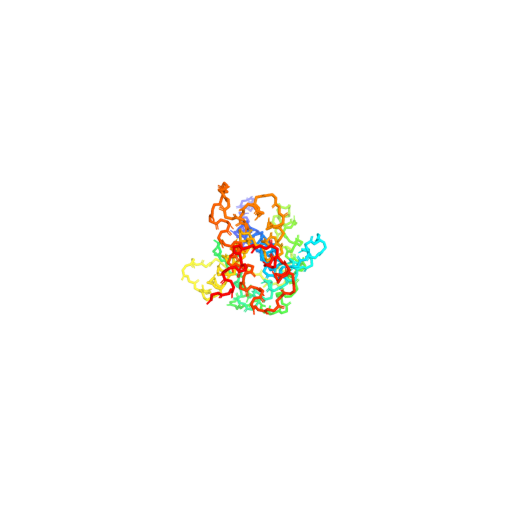OM 1045 O O . GLY A 1 139 ? 0.138 -13.015 5.707 1.00 88.00 139 GLY A O 1
ATOM 1046 N N . ALA A 1 140 ? -2.085 -13.338 5.710 1.00 90.56 140 ALA A N 1
ATOM 1047 C CA . ALA A 1 140 ? -2.336 -12.553 4.502 1.00 90.56 140 ALA A CA 1
ATOM 1048 C C . ALA A 1 140 ? -1.845 -11.105 4.646 1.00 90.56 140 ALA A C 1
ATOM 1050 O O . ALA A 1 140 ? -1.137 -10.601 3.776 1.00 90.56 140 ALA A O 1
ATOM 1051 N N . TRP A 1 141 ? -2.151 -10.454 5.771 1.00 91.12 141 TRP A N 1
ATOM 1052 C CA . TRP A 1 141 ? -1.669 -9.103 6.040 1.00 91.12 141 TRP A CA 1
ATOM 1053 C C . TRP A 1 141 ? -0.146 -9.019 6.144 1.00 91.12 141 TRP A C 1
ATOM 1055 O O . TRP A 1 141 ? 0.447 -8.079 5.618 1.00 91.12 141 TRP A O 1
ATOM 1065 N N . LEU A 1 142 ? 0.492 -9.999 6.788 1.00 91.56 142 LEU A N 1
ATOM 1066 C CA . LEU A 1 142 ? 1.947 -10.051 6.898 1.00 91.56 142 LEU A CA 1
ATOM 1067 C C . LEU A 1 142 ? 2.606 -10.197 5.521 1.00 91.56 142 LEU A C 1
ATOM 1069 O O . LEU A 1 142 ? 3.556 -9.480 5.222 1.00 91.56 142 LEU A O 1
ATOM 1073 N N . VAL A 1 143 ? 2.077 -11.076 4.666 1.00 94.38 143 VAL A N 1
ATOM 1074 C CA . VAL A 1 143 ? 2.562 -11.248 3.288 1.00 94.38 143 VAL A CA 1
ATOM 1075 C C . VAL A 1 143 ? 2.422 -9.948 2.498 1.00 94.38 143 VAL A C 1
ATOM 1077 O O . VAL A 1 143 ? 3.369 -9.545 1.828 1.00 94.38 143 VAL A O 1
ATOM 1080 N N . LEU A 1 144 ? 1.286 -9.253 2.613 1.00 94.00 144 LEU A N 1
ATOM 1081 C CA . LEU A 1 144 ? 1.085 -7.958 1.956 1.00 94.00 144 LEU A CA 1
ATOM 1082 C C . LEU A 1 144 ? 2.074 -6.896 2.458 1.00 94.00 144 LEU A C 1
ATOM 1084 O O . LEU A 1 144 ? 2.648 -6.169 1.649 1.00 94.00 144 LEU A O 1
ATOM 1088 N N . ALA A 1 145 ? 2.312 -6.826 3.771 1.00 92.88 145 ALA A N 1
ATOM 1089 C CA . ALA A 1 145 ? 3.280 -5.900 4.353 1.00 92.88 145 ALA A CA 1
ATOM 1090 C C . ALA A 1 145 ? 4.705 -6.182 3.847 1.00 92.88 145 ALA A C 1
ATOM 1092 O O . ALA A 1 145 ? 5.394 -5.264 3.402 1.00 92.88 145 ALA A O 1
ATOM 1093 N N . LEU A 1 146 ? 5.124 -7.452 3.847 1.00 95.12 146 LEU A N 1
ATOM 1094 C CA . LEU A 1 146 ? 6.430 -7.872 3.334 1.00 95.12 146 LEU A CA 1
ATOM 1095 C C . LEU A 1 146 ? 6.576 -7.581 1.837 1.00 95.12 146 LEU A C 1
ATOM 1097 O O . LEU A 1 146 ? 7.610 -7.067 1.414 1.00 95.12 146 LEU A O 1
ATOM 1101 N N . ALA A 1 147 ? 5.536 -7.840 1.042 1.00 93.94 147 ALA A N 1
ATOM 1102 C CA . ALA A 1 147 ? 5.528 -7.517 -0.380 1.00 93.94 147 ALA A CA 1
ATOM 1103 C C . ALA A 1 147 ? 5.664 -6.004 -0.619 1.00 93.94 147 ALA A C 1
ATOM 1105 O O . ALA A 1 147 ? 6.436 -5.580 -1.475 1.00 93.94 147 ALA A O 1
ATOM 1106 N N . ALA A 1 148 ? 4.974 -5.167 0.158 1.00 93.94 148 ALA A N 1
ATOM 1107 C CA . ALA A 1 148 ? 5.102 -3.718 0.028 1.00 93.94 148 ALA A CA 1
ATOM 1108 C C . ALA A 1 148 ? 6.504 -3.211 0.393 1.00 93.94 148 ALA A C 1
ATOM 1110 O O . ALA A 1 148 ? 7.046 -2.372 -0.326 1.00 93.94 148 ALA A O 1
ATOM 1111 N N . VAL A 1 149 ? 7.118 -3.754 1.452 1.00 94.69 149 VAL A N 1
ATOM 1112 C CA . VAL A 1 149 ? 8.518 -3.455 1.803 1.00 94.69 149 VAL A CA 1
ATOM 1113 C C . VAL A 1 149 ? 9.460 -3.882 0.679 1.00 94.69 149 VAL A C 1
ATOM 1115 O O . VAL A 1 149 ? 10.339 -3.114 0.293 1.00 94.69 149 VAL A O 1
ATOM 1118 N N . TRP A 1 150 ? 9.245 -5.062 0.096 1.00 93.19 150 TRP A N 1
ATOM 1119 C CA . TRP A 1 150 ? 10.021 -5.530 -1.050 1.00 93.19 150 TRP A CA 1
ATOM 1120 C C . TRP A 1 150 ? 9.970 -4.533 -2.219 1.00 93.19 150 TRP A C 1
ATOM 1122 O O . TRP A 1 150 ? 11.010 -4.100 -2.709 1.00 93.19 150 TRP A O 1
ATOM 1132 N N . PHE A 1 151 ? 8.775 -4.071 -2.603 1.00 91.12 151 PHE A N 1
ATOM 1133 C CA . PHE A 1 151 ? 8.609 -3.072 -3.669 1.00 91.12 151 PHE A CA 1
ATOM 1134 C C . PHE A 1 151 ? 9.123 -1.667 -3.318 1.00 91.12 151 PHE A C 1
ATOM 1136 O O . PHE A 1 151 ? 9.307 -0.848 -4.222 1.00 91.12 151 PHE A O 1
ATOM 1143 N N . MET A 1 152 ? 9.350 -1.353 -2.038 1.00 86.44 152 MET A N 1
ATOM 1144 C CA . MET A 1 152 ? 10.017 -0.110 -1.636 1.00 86.44 152 MET A CA 1
ATOM 1145 C C . MET A 1 152 ? 11.519 -0.146 -1.896 1.00 86.44 152 MET A C 1
ATOM 1147 O O . MET A 1 152 ? 12.088 0.878 -2.273 1.00 86.44 152 MET A O 1
ATOM 1151 N N . VAL A 1 153 ? 12.144 -1.301 -1.670 1.00 88.25 153 VAL A N 1
ATOM 1152 C CA . VAL A 1 153 ? 13.593 -1.478 -1.809 1.00 88.25 153 VAL A CA 1
ATOM 1153 C C . VAL A 1 153 ? 13.976 -1.760 -3.260 1.00 88.25 153 VAL A C 1
ATOM 1155 O O . VAL A 1 153 ? 15.003 -1.273 -3.733 1.00 88.25 153 VAL A O 1
ATOM 1158 N N . GLU A 1 154 ? 13.142 -2.507 -3.982 1.00 88.06 154 GLU A N 1
ATOM 1159 C CA . GLU A 1 154 ? 13.421 -2.882 -5.362 1.00 88.06 154 GLU A CA 1
ATOM 1160 C C . GLU A 1 154 ? 13.221 -1.683 -6.316 1.00 88.06 154 GLU A C 1
ATOM 1162 O O . GLU A 1 154 ? 12.160 -1.038 -6.301 1.00 88.06 154 GLU A O 1
ATOM 1167 N N . PRO A 1 155 ? 14.206 -1.355 -7.180 1.00 87.19 155 PRO A N 1
ATOM 1168 C CA . PRO A 1 155 ? 14.036 -0.297 -8.173 1.00 87.19 155 PRO A CA 1
ATOM 1169 C C . PRO A 1 155 ? 12.861 -0.629 -9.098 1.00 87.19 155 PRO A C 1
ATOM 1171 O O . PRO A 1 155 ? 12.614 -1.793 -9.415 1.00 87.19 155 PRO A O 1
ATOM 1174 N N . THR A 1 156 ? 12.127 0.383 -9.568 1.00 90.69 156 THR A N 1
ATOM 1175 C CA . THR A 1 156 ? 11.078 0.160 -10.581 1.00 90.69 156 THR A CA 1
ATOM 1176 C C . THR A 1 156 ? 11.686 -0.046 -11.961 1.00 90.69 156 THR A C 1
ATOM 1178 O O . THR A 1 156 ? 12.836 0.316 -12.200 1.00 90.69 156 THR A O 1
ATOM 1181 N N . ARG A 1 157 ? 10.898 -0.582 -12.899 1.00 89.31 157 ARG A N 1
ATOM 1182 C CA . ARG A 1 157 ? 11.255 -0.670 -14.322 1.00 89.31 157 ARG A CA 1
ATOM 1183 C C . ARG A 1 157 ? 11.749 0.681 -14.854 1.00 89.31 157 ARG A C 1
ATOM 1185 O O . ARG A 1 157 ? 12.866 0.756 -15.364 1.00 89.31 157 ARG A O 1
ATOM 1192 N N . SER A 1 158 ? 10.978 1.753 -14.680 1.00 89.50 158 SER A N 1
ATOM 1193 C CA . SER A 1 158 ? 11.348 3.101 -15.124 1.00 89.50 158 SER A CA 1
ATOM 1194 C C . SER A 1 158 ? 12.652 3.617 -14.505 1.00 89.50 158 SER A C 1
ATOM 1196 O O . SER A 1 158 ? 13.474 4.209 -15.208 1.00 89.50 158 SER A O 1
ATOM 1198 N N . GLU A 1 159 ? 12.884 3.374 -13.212 1.00 90.69 159 GLU A N 1
ATOM 1199 C CA . GLU A 1 159 ? 14.117 3.764 -12.522 1.00 90.69 159 GLU A CA 1
ATOM 1200 C C . GLU A 1 159 ? 15.320 2.960 -13.016 1.00 90.69 159 GLU A C 1
ATOM 1202 O O . GLU A 1 159 ? 16.382 3.538 -13.237 1.00 90.69 159 GLU A O 1
ATOM 1207 N N . THR A 1 160 ? 15.153 1.657 -13.256 1.00 90.81 160 THR A N 1
ATOM 1208 C CA . THR A 1 160 ? 16.196 0.803 -13.832 1.00 90.81 160 THR A CA 1
ATOM 1209 C C . THR A 1 160 ? 16.594 1.274 -15.233 1.00 90.81 160 THR A C 1
ATOM 1211 O O . THR A 1 160 ? 17.778 1.459 -15.511 1.00 90.81 160 THR A O 1
ATOM 1214 N N . LEU A 1 161 ? 15.618 1.526 -16.110 1.00 90.50 161 LEU A N 1
ATOM 1215 C CA . LEU A 1 161 ? 15.883 2.000 -17.472 1.00 90.50 161 LEU A CA 1
ATOM 1216 C C . LEU A 1 161 ? 16.491 3.408 -17.478 1.00 90.50 161 LEU A C 1
ATOM 1218 O O . LEU A 1 161 ? 17.348 3.714 -18.303 1.00 90.50 161 LEU A O 1
ATOM 1222 N N . ARG A 1 162 ? 16.082 4.273 -16.542 1.00 91.19 162 ARG A N 1
ATOM 1223 C CA . ARG A 1 162 ? 16.683 5.602 -16.370 1.00 91.19 162 ARG A CA 1
ATOM 1224 C C . ARG A 1 162 ? 18.113 5.512 -15.843 1.00 91.19 162 ARG A C 1
ATOM 1226 O O . ARG A 1 162 ? 18.960 6.265 -16.310 1.00 91.19 162 ARG A O 1
ATOM 1233 N N . TYR A 1 163 ? 18.392 4.596 -14.915 1.00 90.50 163 TYR A N 1
ATOM 1234 C CA . TYR A 1 163 ? 19.738 4.367 -14.390 1.00 90.50 163 TYR A CA 1
ATOM 1235 C C . TYR A 1 163 ? 20.726 4.027 -15.510 1.00 90.50 163 TYR A C 1
ATOM 1237 O O . TYR A 1 163 ? 21.804 4.614 -15.545 1.00 90.50 163 TYR A O 1
ATOM 1245 N N . LEU A 1 164 ? 20.341 3.184 -16.474 1.00 90.44 164 LEU A N 1
ATOM 1246 C CA . LEU A 1 164 ? 21.189 2.826 -17.621 1.00 90.44 164 LEU A CA 1
ATOM 1247 C C . LEU A 1 164 ? 21.565 4.020 -18.519 1.00 90.44 164 LEU A C 1
ATOM 1249 O O . LEU A 1 164 ? 22.581 3.966 -19.202 1.00 90.44 164 LEU A O 1
ATOM 1253 N N . LYS A 1 165 ? 20.814 5.127 -18.459 1.00 88.31 165 LYS A N 1
ATOM 1254 C CA . LYS A 1 165 ? 21.127 6.380 -19.171 1.00 88.31 165 LYS A CA 1
ATOM 1255 C C . LYS A 1 165 ? 22.058 7.322 -18.396 1.00 88.31 165 LYS A C 1
ATOM 1257 O O . LYS A 1 165 ? 22.444 8.364 -18.917 1.00 88.31 165 LYS A O 1
ATOM 1262 N N . THR A 1 166 ? 22.391 7.007 -17.145 1.00 90.75 166 THR A N 1
ATOM 1263 C CA . THR A 1 166 ? 23.345 7.791 -16.340 1.00 90.75 166 THR A CA 1
ATOM 1264 C C . THR A 1 166 ? 24.791 7.418 -16.676 1.00 90.75 166 THR A C 1
ATOM 1266 O O . THR A 1 166 ? 25.030 6.397 -17.310 1.00 90.75 166 THR A O 1
ATOM 1269 N N . LEU A 1 167 ? 25.778 8.199 -16.218 1.00 88.19 167 LEU A N 1
ATOM 1270 C CA . LEU A 1 167 ? 27.203 7.892 -16.431 1.00 88.19 167 LEU A CA 1
ATOM 1271 C C . LEU A 1 167 ? 27.603 6.509 -15.885 1.00 88.19 167 LEU A C 1
ATOM 1273 O O . LEU A 1 167 ? 28.349 5.783 -16.541 1.00 88.19 167 LEU A O 1
ATOM 1277 N N . ASP A 1 168 ? 27.089 6.126 -14.714 1.00 88.19 168 ASP A N 1
ATOM 1278 C CA . ASP A 1 168 ? 27.370 4.816 -14.117 1.00 88.19 168 ASP A CA 1
ATOM 1279 C C . ASP A 1 168 ? 26.669 3.682 -14.873 1.00 88.19 168 ASP A C 1
ATOM 1281 O O . ASP A 1 168 ? 27.267 2.635 -15.118 1.00 88.19 168 ASP A O 1
ATOM 1285 N N . GLY A 1 169 ? 25.426 3.906 -15.307 1.00 88.25 169 GLY A N 1
ATOM 1286 C CA . GLY A 1 169 ? 24.701 2.962 -16.156 1.00 88.25 169 GLY A CA 1
ATOM 1287 C C . GLY A 1 169 ? 25.309 2.810 -17.554 1.00 88.25 169 GLY A C 1
ATOM 1288 O O . GLY A 1 169 ? 25.356 1.715 -18.105 1.00 88.25 169 GLY A O 1
ATOM 1289 N N . TRP A 1 170 ? 25.883 3.873 -18.105 1.00 89.38 170 TRP A N 1
ATOM 1290 C CA . TRP A 1 170 ? 26.606 3.814 -19.370 1.00 89.38 170 TRP A CA 1
ATOM 1291 C C . TRP A 1 170 ? 27.889 2.979 -19.247 1.00 89.38 170 TRP A C 1
ATOM 1293 O O . TRP A 1 170 ? 28.192 2.162 -20.117 1.00 89.38 170 TRP A O 1
ATOM 1303 N N . ARG A 1 171 ? 28.613 3.090 -18.120 1.00 91.00 171 ARG A N 1
ATOM 1304 C CA . ARG A 1 171 ? 29.760 2.208 -17.825 1.00 91.00 171 ARG A CA 1
ATOM 1305 C C . ARG A 1 171 ? 29.337 0.737 -17.778 1.00 91.00 171 ARG A C 1
ATOM 1307 O O . ARG A 1 171 ? 30.050 -0.097 -18.334 1.00 91.00 171 ARG A O 1
ATOM 1314 N N . CYS A 1 172 ? 28.163 0.439 -17.213 1.00 89.81 172 CYS A N 1
ATOM 1315 C CA . CYS A 1 172 ? 27.556 -0.896 -17.260 1.00 89.81 172 CYS A CA 1
ATOM 1316 C C . CYS A 1 172 ? 27.321 -1.394 -18.687 1.00 89.81 172 CYS A C 1
ATOM 1318 O O . CYS A 1 172 ? 27.665 -2.528 -19.028 1.00 89.81 172 CYS A O 1
ATOM 1320 N N . CYS A 1 173 ? 26.782 -0.528 -19.539 1.00 89.75 173 CYS A N 1
ATOM 1321 C CA . CYS A 1 173 ? 26.494 -0.851 -20.930 1.00 89.75 173 CYS A CA 1
ATOM 1322 C C . CYS A 1 173 ? 27.734 -1.114 -21.788 1.00 89.75 173 CYS A C 1
ATOM 1324 O O . CYS A 1 173 ? 27.633 -1.722 -22.852 1.00 89.75 173 CYS A O 1
ATOM 1326 N N . HIS A 1 174 ? 28.907 -0.661 -21.351 1.00 89.38 174 HIS A N 1
ATOM 1327 C CA . HIS A 1 174 ? 30.167 -0.814 -22.081 1.00 89.38 174 HIS A CA 1
ATOM 1328 C C . HIS A 1 174 ? 31.163 -1.747 -21.384 1.00 89.38 174 HIS A C 1
ATOM 1330 O O . HIS A 1 174 ? 32.346 -1.735 -21.720 1.00 89.38 174 HIS A O 1
ATOM 1336 N N . GLY A 1 175 ? 30.708 -2.539 -20.405 1.00 81.81 175 GLY A N 1
ATOM 1337 C CA . GLY A 1 175 ? 31.554 -3.514 -19.709 1.00 81.81 175 GLY A CA 1
ATOM 1338 C C . GLY A 1 175 ? 32.713 -2.879 -18.935 1.00 81.81 175 GLY A C 1
ATOM 1339 O O . GLY A 1 175 ? 33.743 -3.516 -18.731 1.00 81.81 175 GLY A O 1
ATOM 1340 N N . ARG A 1 176 ? 32.576 -1.610 -18.530 1.00 83.69 176 ARG A N 1
ATOM 1341 C CA . ARG A 1 176 ? 33.585 -0.903 -17.732 1.00 83.69 176 ARG A CA 1
ATOM 1342 C C . ARG A 1 176 ? 33.341 -1.141 -16.246 1.00 83.69 176 ARG A C 1
ATOM 1344 O O . ARG A 1 176 ? 32.203 -1.326 -15.823 1.00 83.69 176 ARG A O 1
ATOM 1351 N N . ALA A 1 177 ? 34.408 -1.085 -15.449 1.00 76.81 177 ALA A N 1
ATOM 1352 C CA . ALA A 1 177 ? 34.317 -1.226 -13.999 1.00 76.81 177 ALA A CA 1
ATOM 1353 C C . ALA A 1 177 ? 33.348 -0.189 -13.406 1.00 76.81 177 ALA A C 1
ATOM 1355 O O . ALA A 1 177 ? 33.464 1.015 -13.662 1.00 76.81 177 ALA A O 1
ATOM 1356 N N . THR A 1 178 ? 32.389 -0.666 -12.614 1.00 76.62 178 THR A N 1
ATOM 1357 C CA . THR A 1 178 ? 31.408 0.169 -11.919 1.00 76.62 178 THR A CA 1
ATOM 1358 C C . THR A 1 178 ? 31.524 -0.020 -10.409 1.00 76.62 178 THR A C 1
ATOM 1360 O O . THR A 1 178 ? 31.907 -1.096 -9.949 1.00 76.62 178 THR A O 1
ATOM 1363 N N . PRO A 1 179 ? 31.182 1.006 -9.611 1.00 74.38 179 PRO A N 1
ATOM 1364 C CA . PRO A 1 179 ? 31.206 0.903 -8.152 1.00 74.38 179 PRO A CA 1
ATOM 1365 C C . PRO A 1 179 ? 30.152 -0.075 -7.593 1.00 74.38 179 PRO A C 1
ATOM 1367 O O . PRO A 1 179 ? 30.234 -0.457 -6.430 1.00 74.38 179 PRO A O 1
ATOM 1370 N N . SER A 1 180 ? 29.165 -0.496 -8.398 1.00 84.00 180 SER A N 1
ATOM 1371 C CA . SER A 1 180 ? 28.080 -1.401 -7.987 1.00 84.00 180 SER A CA 1
ATOM 1372 C C . SER A 1 180 ? 27.781 -2.485 -9.043 1.00 84.00 180 SER A C 1
ATOM 1374 O O . SER A 1 180 ? 26.795 -2.360 -9.780 1.00 84.00 180 SER A O 1
ATOM 1376 N N . PRO A 1 181 ? 28.583 -3.563 -9.127 1.00 84.19 181 PRO A N 1
ATOM 1377 C CA . PRO A 1 181 ? 28.428 -4.592 -10.160 1.00 84.19 181 PRO A CA 1
ATOM 1378 C C . PRO A 1 181 ? 27.101 -5.366 -10.071 1.00 84.19 181 PRO A C 1
ATOM 1380 O O . PRO A 1 181 ? 26.486 -5.630 -11.096 1.00 84.19 181 PRO A O 1
ATOM 1383 N N . SER A 1 182 ? 26.579 -5.638 -8.872 1.00 86.19 182 SER A N 1
ATOM 1384 C CA . SER A 1 182 ? 25.279 -6.319 -8.713 1.00 86.19 182 SER A CA 1
ATOM 1385 C C . SER A 1 182 ? 24.103 -5.491 -9.246 1.00 86.19 182 SER A C 1
ATOM 1387 O O . SER A 1 182 ? 23.212 -6.002 -9.920 1.00 86.19 182 SER A O 1
ATOM 1389 N N . ARG A 1 183 ? 24.117 -4.173 -9.006 1.00 86.00 183 ARG A N 1
ATOM 1390 C CA . ARG A 1 183 ? 23.121 -3.240 -9.561 1.00 86.00 183 ARG A CA 1
ATOM 1391 C C . ARG A 1 183 ? 23.200 -3.187 -11.089 1.00 86.00 183 ARG A C 1
ATOM 1393 O O . ARG A 1 183 ? 22.172 -3.074 -11.747 1.00 86.00 183 ARG A O 1
ATOM 1400 N N . CYS A 1 184 ? 24.412 -3.280 -11.628 1.00 88.31 184 CYS A N 1
ATOM 1401 C CA . CYS A 1 184 ? 24.712 -3.306 -13.055 1.00 88.31 184 CYS A CA 1
ATOM 1402 C C . CYS A 1 184 ? 24.075 -4.522 -13.745 1.00 88.31 184 CYS A C 1
ATOM 1404 O O . CYS A 1 184 ? 23.309 -4.376 -14.697 1.00 88.31 184 CYS A O 1
ATOM 1406 N N . GLU A 1 185 ? 24.333 -5.715 -13.206 1.00 89.06 185 GLU A N 1
ATOM 1407 C CA . GLU A 1 185 ? 23.815 -6.986 -13.714 1.00 89.06 185 GLU A CA 1
ATOM 1408 C C . GLU A 1 185 ? 22.284 -7.053 -13.639 1.00 89.06 185 GLU A C 1
ATOM 1410 O O . GLU A 1 185 ? 21.619 -7.374 -14.627 1.00 89.06 185 GLU A O 1
ATOM 1415 N N . ASN A 1 186 ? 21.701 -6.657 -12.504 1.00 89.81 186 ASN A N 1
ATOM 1416 C CA . ASN A 1 186 ? 20.247 -6.607 -12.334 1.00 89.81 186 ASN A CA 1
ATOM 1417 C C . ASN A 1 186 ? 19.590 -5.611 -13.302 1.00 89.81 186 ASN A C 1
ATOM 1419 O O . ASN A 1 186 ? 18.519 -5.884 -13.847 1.00 89.81 186 ASN A O 1
ATOM 1423 N N . ALA A 1 187 ? 20.233 -4.467 -13.554 1.00 90.75 187 ALA A N 1
ATOM 1424 C CA . ALA A 1 187 ? 19.697 -3.464 -14.463 1.00 90.75 187 ALA A CA 1
ATOM 1425 C C . ALA A 1 187 ? 19.713 -3.924 -15.925 1.00 90.75 187 ALA A C 1
ATOM 1427 O O . ALA A 1 187 ? 18.697 -3.811 -16.614 1.00 90.75 187 ALA A O 1
ATOM 1428 N N . VAL A 1 188 ? 20.841 -4.476 -16.382 1.00 91.56 188 VAL A N 1
ATOM 1429 C CA . VAL A 1 188 ? 20.995 -4.992 -17.750 1.00 91.56 188 VAL A CA 1
ATOM 1430 C C . VAL A 1 188 ? 20.088 -6.202 -17.978 1.00 91.56 188 VAL A C 1
ATOM 1432 O O . VAL A 1 188 ? 19.350 -6.231 -18.960 1.00 91.56 188 VAL A O 1
ATOM 1435 N N . SER A 1 189 ? 20.063 -7.167 -17.054 1.00 92.56 189 SER A N 1
ATOM 1436 C CA . SER A 1 189 ? 19.213 -8.363 -17.177 1.00 92.56 189 SER A CA 1
ATOM 1437 C C . SER A 1 189 ? 17.720 -8.027 -17.204 1.00 92.56 189 SER A C 1
ATOM 1439 O O . SER A 1 189 ? 16.963 -8.634 -17.966 1.00 92.56 189 SER A O 1
ATOM 1441 N N . ARG A 1 190 ? 17.274 -7.034 -16.422 1.00 91.56 190 ARG A N 1
ATOM 1442 C CA . ARG A 1 190 ? 15.900 -6.529 -16.509 1.00 91.56 190 ARG A CA 1
ATOM 1443 C C . ARG A 1 190 ? 15.638 -5.859 -17.858 1.00 91.56 190 ARG A C 1
ATOM 1445 O O . ARG A 1 190 ? 14.615 -6.160 -18.459 1.00 91.56 190 ARG A O 1
ATOM 1452 N N . ALA A 1 191 ? 16.533 -4.997 -18.344 1.00 92.25 191 ALA A N 1
ATOM 1453 C CA . ALA A 1 191 ? 16.358 -4.329 -19.636 1.00 92.25 191 ALA A CA 1
ATOM 1454 C C . ALA A 1 191 ? 16.224 -5.335 -20.793 1.00 92.25 191 ALA A C 1
ATOM 1456 O O . ALA A 1 191 ? 15.319 -5.197 -21.611 1.00 92.25 191 ALA A O 1
ATOM 1457 N N . VAL A 1 192 ? 17.050 -6.387 -20.810 1.00 94.19 192 VAL A N 1
ATOM 1458 C CA . VAL A 1 192 ? 16.955 -7.476 -21.799 1.00 94.19 192 VAL A CA 1
ATOM 1459 C C . VAL A 1 192 ? 15.607 -8.194 -21.706 1.00 94.19 192 VAL A C 1
ATOM 1461 O O . VAL A 1 192 ? 14.938 -8.364 -22.721 1.00 94.19 192 VAL A O 1
ATOM 1464 N N . ARG A 1 193 ? 15.169 -8.566 -20.495 1.00 94.00 193 ARG A N 1
ATOM 1465 C CA . ARG A 1 193 ? 13.890 -9.265 -20.271 1.00 94.00 193 ARG A CA 1
ATOM 1466 C C . ARG A 1 193 ? 12.682 -8.439 -20.716 1.00 94.00 193 ARG A C 1
ATOM 1468 O O . ARG A 1 193 ? 11.779 -8.968 -21.351 1.00 94.00 193 ARG A O 1
ATOM 1475 N N . GLU A 1 194 ? 12.673 -7.151 -20.393 1.00 92.56 194 GLU A N 1
ATOM 1476 C CA . GLU A 1 194 ? 11.596 -6.227 -20.762 1.00 92.56 194 GLU A CA 1
ATOM 1477 C C . GLU A 1 194 ? 11.560 -5.955 -22.269 1.00 92.56 194 GLU A C 1
ATOM 1479 O O . GLU A 1 194 ? 10.490 -5.910 -22.873 1.00 92.56 194 GLU A O 1
ATOM 1484 N N . ALA A 1 195 ? 12.727 -5.818 -22.898 1.00 92.75 195 ALA A N 1
ATOM 1485 C CA . ALA A 1 195 ? 12.823 -5.631 -24.338 1.00 92.75 195 ALA A CA 1
ATOM 1486 C C . ALA A 1 195 ? 12.413 -6.894 -25.116 1.00 92.75 195 ALA A C 1
ATOM 1488 O O . ALA A 1 195 ? 11.732 -6.778 -26.137 1.00 92.75 195 ALA A O 1
ATOM 1489 N N . ALA A 1 196 ? 12.742 -8.086 -24.600 1.00 92.25 196 ALA A N 1
ATOM 1490 C CA . ALA A 1 196 ? 12.232 -9.363 -25.108 1.00 92.25 196 ALA A CA 1
ATOM 1491 C C . ALA A 1 196 ? 10.706 -9.487 -24.938 1.00 92.25 196 ALA A C 1
ATOM 1493 O O . ALA A 1 196 ? 10.034 -10.076 -25.779 1.00 92.25 196 ALA A O 1
ATOM 1494 N N . GLY A 1 197 ? 10.148 -8.875 -23.888 1.00 90.06 197 GLY A N 1
ATOM 1495 C CA . GLY A 1 197 ? 8.706 -8.720 -23.682 1.00 90.06 197 GLY A CA 1
ATOM 1496 C C . GLY A 1 197 ? 8.028 -7.688 -24.595 1.00 90.06 197 GLY A C 1
ATOM 1497 O O . GLY A 1 197 ? 6.817 -7.512 -24.497 1.00 90.06 197 GLY A O 1
ATOM 1498 N N . GLY A 1 198 ? 8.774 -7.012 -25.478 1.00 90.81 198 GLY A N 1
ATOM 1499 C CA . GLY A 1 198 ? 8.229 -6.073 -26.462 1.00 90.81 198 GLY A CA 1
ATOM 1500 C C . GLY A 1 198 ? 8.143 -4.615 -26.005 1.00 90.81 198 GLY A C 1
ATOM 1501 O O . GLY A 1 198 ? 7.499 -3.811 -26.675 1.00 90.81 198 GLY A O 1
ATOM 1502 N N . ASP A 1 199 ? 8.766 -4.238 -24.886 1.00 90.88 199 ASP A N 1
ATOM 1503 C CA . ASP A 1 199 ? 8.716 -2.849 -24.433 1.00 90.88 199 ASP A CA 1
ATOM 1504 C C . ASP A 1 199 ? 9.630 -1.922 -25.241 1.00 90.88 199 ASP A C 1
ATOM 1506 O O . ASP A 1 199 ? 10.855 -2.063 -25.234 1.00 90.88 199 ASP A O 1
ATOM 1510 N N . ALA A 1 200 ? 9.034 -0.904 -25.862 1.00 92.00 200 ALA A N 1
ATOM 1511 C CA . ALA A 1 200 ? 9.740 0.041 -26.723 1.00 92.00 200 ALA A CA 1
ATOM 1512 C C . ALA A 1 200 ? 10.840 0.826 -25.986 1.00 92.00 200 ALA A C 1
ATOM 1514 O O . ALA A 1 200 ? 11.904 1.091 -26.548 1.00 92.00 200 ALA A O 1
ATOM 1515 N N . GLN A 1 201 ? 10.619 1.193 -24.717 1.00 90.44 201 GLN A N 1
ATOM 1516 C CA . GLN A 1 201 ? 11.618 1.938 -23.950 1.00 90.44 201 GLN A CA 1
ATOM 1517 C C . GLN A 1 201 ? 12.830 1.062 -23.613 1.00 90.44 201 GLN A C 1
ATOM 1519 O O . GLN A 1 201 ? 13.968 1.525 -23.709 1.00 90.44 201 GLN A O 1
ATOM 1524 N N . ALA A 1 202 ? 12.600 -0.192 -23.231 1.00 91.38 202 ALA A N 1
ATOM 1525 C CA . ALA A 1 202 ? 13.652 -1.164 -22.990 1.00 91.38 202 ALA A CA 1
ATOM 1526 C C . ALA A 1 202 ? 14.396 -1.519 -24.283 1.00 91.38 202 ALA A C 1
ATOM 1528 O O . ALA A 1 202 ? 15.619 -1.571 -24.259 1.00 91.38 202 ALA A O 1
ATOM 1529 N N . GLN A 1 203 ? 13.703 -1.680 -25.414 1.00 93.44 203 GLN A N 1
ATOM 1530 C CA . GLN A 1 203 ? 14.332 -1.923 -26.718 1.00 93.44 203 GLN A CA 1
ATOM 1531 C C . GLN A 1 203 ? 15.269 -0.786 -27.129 1.00 93.44 203 GLN A C 1
ATOM 1533 O O . GLN A 1 203 ? 16.391 -1.052 -27.553 1.00 93.44 203 GLN A O 1
ATOM 1538 N N . ALA A 1 204 ? 14.856 0.470 -26.932 1.00 92.31 204 ALA A N 1
ATOM 1539 C CA . ALA A 1 204 ? 15.720 1.623 -27.174 1.00 92.31 204 ALA A CA 1
ATOM 1540 C C . ALA A 1 204 ? 16.972 1.591 -26.280 1.00 92.31 204 ALA A C 1
ATOM 1542 O O . ALA A 1 204 ? 18.083 1.790 -26.756 1.00 92.31 204 ALA A O 1
ATOM 1543 N N . VAL A 1 205 ? 16.808 1.277 -24.989 1.00 91.12 205 VAL A N 1
ATOM 1544 C CA . VAL A 1 205 ? 17.945 1.155 -24.064 1.00 91.12 205 VAL A CA 1
ATOM 1545 C C . VAL A 1 205 ? 18.867 -0.002 -24.448 1.00 91.12 205 VAL A C 1
ATOM 1547 O O . VAL A 1 205 ? 20.079 0.154 -24.365 1.00 91.12 205 VAL A O 1
ATOM 1550 N N . VAL A 1 206 ? 18.324 -1.148 -24.865 1.00 92.69 206 VAL A N 1
ATOM 1551 C CA . VAL A 1 206 ? 19.132 -2.288 -25.310 1.00 92.69 206 VAL A CA 1
ATOM 1552 C C . VAL A 1 206 ? 19.904 -1.934 -26.576 1.00 92.69 206 VAL A C 1
ATOM 1554 O O . VAL A 1 206 ? 21.094 -2.208 -26.618 1.00 92.69 206 VAL A O 1
ATOM 1557 N N . ALA A 1 207 ? 19.285 -1.266 -27.553 1.00 91.19 207 ALA A N 1
ATOM 1558 C CA . ALA A 1 207 ? 19.962 -0.839 -28.779 1.00 91.19 207 ALA A CA 1
ATOM 1559 C C . ALA A 1 207 ? 21.202 0.034 -28.499 1.00 91.19 207 ALA A C 1
ATOM 1561 O O . ALA A 1 207 ? 22.238 -0.147 -29.139 1.00 91.19 207 ALA A O 1
ATOM 1562 N N . ASP A 1 208 ? 21.125 0.906 -27.491 1.00 90.44 208 ASP A N 1
ATOM 1563 C CA . ASP A 1 208 ? 22.221 1.788 -27.070 1.00 90.44 208 ASP A CA 1
ATOM 1564 C C . ASP A 1 208 ? 23.249 1.100 -26.139 1.00 90.44 208 ASP A C 1
ATOM 1566 O O . ASP A 1 208 ? 24.266 1.695 -25.767 1.00 90.44 208 ASP A O 1
ATOM 1570 N N . CYS A 1 209 ? 23.002 -0.150 -25.730 1.00 92.00 209 CYS A N 1
ATOM 1571 C CA . CYS A 1 209 ? 23.730 -0.840 -24.668 1.00 92.00 209 CYS A CA 1
ATOM 1572 C C . CYS A 1 209 ? 24.388 -2.139 -25.175 1.00 92.00 209 CYS A C 1
ATOM 1574 O O . CYS A 1 209 ? 23.780 -3.206 -25.089 1.00 92.00 209 CYS A O 1
ATOM 1576 N N . PRO A 1 210 ? 25.656 -2.100 -25.634 1.00 92.81 210 PRO A N 1
ATOM 1577 C CA . PRO A 1 210 ? 26.356 -3.249 -26.218 1.00 92.81 210 PRO A CA 1
ATOM 1578 C C . PRO A 1 210 ? 26.309 -4.538 -25.392 1.00 92.81 210 PRO A C 1
ATOM 1580 O O . PRO A 1 210 ? 26.124 -5.618 -25.950 1.00 92.81 210 PRO A O 1
ATOM 1583 N N . THR A 1 211 ? 26.456 -4.447 -24.066 1.00 90.75 211 THR A N 1
ATOM 1584 C CA . THR A 1 211 ? 26.369 -5.622 -23.182 1.00 90.75 211 THR A CA 1
ATOM 1585 C C . THR A 1 211 ? 24.966 -6.228 -23.157 1.00 90.75 211 THR A C 1
ATOM 1587 O O . THR A 1 211 ? 24.836 -7.451 -23.139 1.00 90.75 211 THR A O 1
ATOM 1590 N N . ALA A 1 212 ? 23.921 -5.400 -23.208 1.00 89.44 212 ALA A N 1
ATOM 1591 C CA . ALA A 1 212 ? 22.540 -5.859 -23.293 1.00 89.44 212 ALA A CA 1
ATOM 1592 C C . ALA A 1 212 ? 22.222 -6.439 -24.681 1.00 89.44 212 ALA A C 1
ATOM 1594 O O . ALA A 1 212 ? 21.615 -7.505 -24.761 1.00 89.44 212 ALA A O 1
ATOM 1595 N N . THR A 1 213 ? 22.683 -5.802 -25.764 1.00 91.75 213 THR A N 1
ATOM 1596 C CA . THR A 1 213 ? 22.533 -6.308 -27.141 1.00 91.75 213 THR A CA 1
ATOM 1597 C C . THR A 1 213 ? 23.175 -7.682 -27.295 1.00 91.75 213 THR A C 1
ATOM 1599 O O . THR A 1 213 ? 22.557 -8.607 -27.817 1.00 91.75 213 THR A O 1
ATOM 1602 N N . ALA A 1 214 ? 24.398 -7.845 -26.780 1.00 90.12 214 ALA A N 1
ATOM 1603 C CA . ALA A 1 214 ? 25.108 -9.119 -26.804 1.00 90.12 214 ALA A CA 1
ATOM 1604 C C . ALA A 1 214 ? 24.405 -10.206 -25.976 1.00 90.12 214 ALA A C 1
ATOM 1606 O O . ALA A 1 214 ? 24.486 -11.380 -26.325 1.00 90.12 214 ALA A O 1
ATOM 1607 N N . ALA A 1 215 ? 23.727 -9.833 -24.887 1.00 87.50 215 ALA A N 1
ATOM 1608 C CA . ALA A 1 215 ? 22.955 -10.759 -24.063 1.00 87.50 215 ALA A CA 1
ATOM 1609 C C . ALA A 1 215 ? 21.601 -11.141 -24.687 1.00 87.50 215 ALA A C 1
ATOM 1611 O O . ALA A 1 215 ? 21.115 -12.230 -24.418 1.00 87.50 215 ALA A O 1
ATOM 1612 N N . MET A 1 216 ? 21.005 -10.272 -25.508 1.00 84.56 216 MET A N 1
ATOM 1613 C CA . MET A 1 216 ? 19.740 -10.532 -26.208 1.00 84.56 216 MET A CA 1
ATOM 1614 C C . MET A 1 216 ? 19.913 -11.394 -27.467 1.00 84.56 216 MET A C 1
ATOM 1616 O O . MET A 1 216 ? 18.985 -12.087 -27.865 1.00 84.56 216 MET A O 1
ATOM 1620 N N . GLY A 1 217 ? 21.085 -11.336 -28.106 1.00 77.44 217 GLY A N 1
ATOM 1621 C CA . GLY A 1 217 ? 21.421 -12.166 -29.268 1.00 77.44 217 GLY A CA 1
ATOM 1622 C C . GLY A 1 217 ? 21.905 -13.584 -28.933 1.00 77.44 217 GLY A C 1
ATOM 1623 O O . GLY A 1 217 ? 22.331 -14.291 -29.844 1.00 77.44 217 GLY A O 1
ATOM 1624 N N . ARG A 1 218 ? 21.898 -13.971 -27.651 1.00 66.44 218 ARG A N 1
ATOM 1625 C CA . ARG A 1 218 ? 22.176 -15.332 -27.166 1.00 66.44 218 ARG A CA 1
ATOM 1626 C C . ARG A 1 218 ? 20.872 -16.038 -26.836 1.00 66.44 218 ARG A C 1
ATOM 1628 O O . ARG A 1 218 ? 20.815 -17.256 -27.098 1.00 66.44 218 ARG A O 1
#

pLDDT: mean 86.45, std 11.33, range [41.31, 96.06]

Radius of gyration: 25.01 Å; chains: 1; bounding box: 57×32×85 Å

Organism: Cystobacter fuscus (strain ATCC 25194 / DSM 2262 / NBRC 100088 / M29) (NCBI:txid1242864)

Sequence (218 aa):
MSDSLFSSDVETADTLHLGRQWLGDLLDVALSLLLGWGLLRALDVNRTPGRLIAVTAGVWCVVCLVGGLSGWTLGQALVGLRLVRGDGTPGVSRGAARVPLALVDLIVSPILQRRVFDRRLGLEAKSVPPWRGGLPWKGAWLVLALAAVWFMVEPTRSETLRYLKTLDGWRCCHGRATPSPSRCENAVSRAVREAAGGDAQAQAVVADCPTATAAMGR

Secondary structure (DSSP, 8-state):
--TTTT------HHHHTHHHHHHHHHHHHHHHHHHHHHHHHHTT----HHHHHHHHHHHHHHHHHHHHHHS--HHHHHTTEEEEBTTB---HHHHHHHHHHHH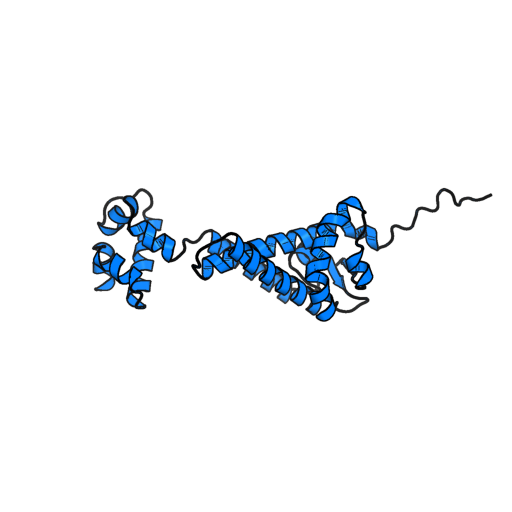HHHHHHHHHSS-HHHHHHT-EEEE--TTSS-HHHHHHHHHHHHHHHHHHHSPPHHHHHHHHTSHHHHHHHTT---S-HHHHHHHHHHHHHHHHTT-HHHHHHHHT-HHHHHHHT-